Protein AF-A0A958QNG3-F1 (afdb_monomer)

Solvent-accessible surface area (backbone atoms only — not comparable to full-atom values): 19905 Å² total; per-residue (Å²): 138,84,83,91,83,82,85,82,76,82,79,78,75,79,72,84,82,87,71,92,71,55,73,62,68,56,50,58,62,50,50,62,57,52,57,52,40,43,48,47,38,34,74,75,69,69,42,63,71,91,36,65,68,61,50,54,52,48,42,56,50,39,50,53,57,46,39,71,56,39,62,87,40,31,74,62,46,32,54,48,32,53,50,54,42,29,65,74,56,69,51,61,74,73,67,43,47,77,47,63,42,72,33,56,80,58,59,47,72,90,60,78,79,76,51,71,73,72,93,61,92,71,94,50,75,93,48,44,58,53,23,52,44,47,38,52,47,50,8,37,34,48,20,51,18,54,58,22,51,54,48,66,76,76,50,53,73,89,76,50,59,92,75,46,66,62,39,55,50,51,41,50,49,49,58,64,41,46,58,55,50,52,48,52,51,37,46,49,58,47,58,75,57,60,91,53,80,95,79,46,72,69,51,60,56,40,46,64,44,48,40,47,67,36,44,50,30,50,50,51,51,47,31,52,72,75,26,67,41,61,52,42,52,32,73,44,71,88,55,98,37,39,33,34,43,23,27,5,42,39,62,38,40,30,20,20,23,44,31,32,34,55,44,47,63,44,46,56,64,42,54,60,86,53,67,69,60,30,50,53,32,48,58,74,34,44,39,74,61,47,52,63,51,16,53,65,53,3,40,59,54,32,52,50,56,52,70,60,48,51,84,89,42,59,88,43,50,56,56,55,50,36,58,50,39,51,40,57,47,72,59,36,50,55,43,50,54,26,46,77,69,68,37,72,65,36,40,52,53,54,54,50,58,65,72,74,111

Mean predicted aligned error: 11.02 Å

Radius of gyration: 22.92 Å; Cα contacts (8 Å, |Δi|>4): 415; chains: 1; bounding box: 50×80×62 Å

Nearest PDB structures (foldseek):
  8jhr-assembly1_A  TM=2.338E-01  e=1.920E+00  Homo sapiens
  8ex4-assembly1_A  TM=2.216E-01  e=5.228E+00  Homo sapiens
  8p6a-assembly1_A  TM=2.289E-01  e=3.978E+00  Homo sapiens

Secondary structure (DSSP, 8-state):
----------------------HHHHHHHHHHHHHHHHHHIIIII---TT-HHHHHHHHHHHHHHHHHHHGGGHHHHHHHHHHHHHHHHT--STTEEEEEEE--TT-PPP-TT-PPPPSS----GGGHHHHHHHHHHHHHHHHHHHHHHHGGGTS-TTTS-TTHHHHHHHHHHHHHHHHHHHHHHHHHHHHTTTTS-TT-HHHHHHHHHHSHHHHHHHHHHHHHHTT--SEEEEEE-SSSSEEEEEEESSHHHHHHHHHHHHHHHHHGGGS-SSHHHHHHHHHHH--HHHHHHHHHHHHHHHHHHHHHS-GGGGGGHHHHHHHHHTS-HHHHHHHHHHHHTT-THHHHHHHHHHHH-

Structure (mmCIF, N/CA/C/O backbone):
data_AF-A0A958QNG3-F1
#
_entry.id   AF-A0A958QNG3-F1
#
loop_
_atom_site.group_PDB
_atom_site.id
_atom_site.type_symbol
_atom_site.label_atom_id
_atom_site.label_alt_id
_atom_site.label_comp_id
_atom_site.label_asym_id
_atom_site.label_entity_id
_atom_site.label_seq_id
_atom_site.pdbx_PDB_ins_code
_atom_site.Cartn_x
_atom_site.Cartn_y
_atom_site.Cartn_z
_atom_site.occupancy
_atom_site.B_iso_or_equiv
_atom_site.auth_seq_id
_atom_site.auth_comp_id
_atom_site.auth_asym_id
_atom_site.auth_atom_id
_atom_site.pdbx_PDB_model_num
ATOM 1 N N . MET A 1 1 ? -24.965 60.469 39.888 1.00 36.41 1 MET A N 1
ATOM 2 C CA . MET A 1 1 ? -23.971 59.841 38.995 1.00 36.41 1 MET A CA 1
ATOM 3 C C . MET A 1 1 ? -23.104 58.915 39.833 1.00 36.41 1 MET A C 1
ATOM 5 O O . MET A 1 1 ? -22.682 59.391 40.884 1.00 36.41 1 MET A O 1
ATOM 9 N N . PRO A 1 2 ? -22.815 57.669 39.420 1.00 37.84 2 PRO A N 1
ATOM 10 C CA . PRO A 1 2 ? -23.208 56.982 38.186 1.00 37.84 2 PRO A CA 1
ATOM 11 C C . PRO A 1 2 ? -24.029 55.691 38.402 1.00 37.84 2 PRO A C 1
ATOM 13 O O . PRO A 1 2 ? -24.249 55.243 39.526 1.00 37.84 2 PRO A O 1
ATOM 16 N N . ASP A 1 3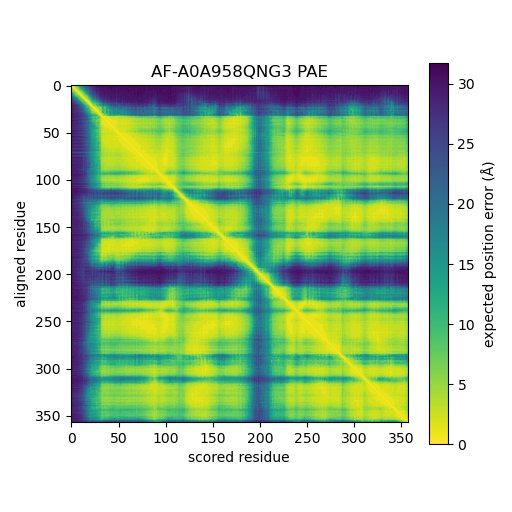 ? -24.495 55.193 37.259 1.00 32.25 3 ASP A N 1
ATOM 17 C CA . ASP A 1 3 ? -25.378 54.067 36.964 1.00 32.25 3 ASP A CA 1
ATOM 18 C C . ASP A 1 3 ? -24.914 52.679 37.420 1.00 32.25 3 ASP A C 1
ATOM 20 O O . ASP A 1 3 ? -23.726 52.369 37.497 1.00 32.25 3 ASP A O 1
ATOM 24 N N . GLN A 1 4 ? -25.915 51.825 37.640 1.00 35.06 4 GLN A N 1
ATOM 25 C CA . GLN A 1 4 ? -25.800 50.373 37.679 1.00 35.06 4 GLN A CA 1
ATOM 26 C C . GLN A 1 4 ? -25.859 49.809 36.247 1.00 35.06 4 GLN A C 1
ATOM 28 O O . GLN A 1 4 ? -26.833 50.054 35.540 1.00 35.06 4 GLN A O 1
ATOM 33 N N . GLU A 1 5 ? -24.883 48.982 35.860 1.00 34.66 5 GLU A N 1
ATOM 34 C CA . GLU A 1 5 ? -25.032 47.988 34.785 1.00 34.66 5 GLU A CA 1
ATOM 35 C C . GLU A 1 5 ? -24.897 46.563 35.365 1.00 34.66 5 GLU A C 1
ATOM 37 O O . GLU A 1 5 ? -24.020 46.326 36.204 1.00 34.66 5 GLU A O 1
ATOM 42 N N . PRO A 1 6 ? -25.744 45.601 34.947 1.00 35.59 6 PRO A N 1
ATOM 43 C CA . PRO A 1 6 ? -25.760 44.246 35.481 1.00 35.59 6 PRO A CA 1
ATOM 44 C C . PRO A 1 6 ? -24.899 43.265 34.664 1.00 35.59 6 PRO A C 1
ATOM 46 O O . PRO A 1 6 ? -24.849 43.314 33.441 1.00 35.59 6 PRO A O 1
ATOM 49 N N . GLY A 1 7 ? -24.288 42.311 35.373 1.00 36.78 7 GLY A N 1
ATOM 50 C CA . GLY A 1 7 ? -24.031 40.939 34.917 1.00 36.78 7 GLY A CA 1
ATOM 51 C C . GLY A 1 7 ? -23.370 40.735 33.549 1.00 36.78 7 GLY A C 1
ATOM 52 O O . GLY A 1 7 ? -24.039 40.380 32.585 1.00 36.78 7 GLY A O 1
ATOM 53 N N . ARG A 1 8 ? -22.033 40.777 33.498 1.00 28.58 8 ARG A N 1
ATOM 54 C CA . ARG A 1 8 ? -21.268 40.013 32.499 1.00 28.58 8 ARG A CA 1
ATOM 55 C C . ARG A 1 8 ? -20.793 38.705 33.122 1.00 28.58 8 ARG A C 1
ATOM 57 O O . ARG A 1 8 ? -19.798 38.674 33.839 1.00 28.58 8 ARG A O 1
ATOM 64 N N . THR A 1 9 ? -21.502 37.620 32.832 1.00 29.52 9 THR A N 1
ATOM 65 C CA . THR A 1 9 ? -20.921 36.276 32.843 1.00 29.52 9 THR A CA 1
ATOM 66 C C . THR A 1 9 ? -19.763 36.247 31.838 1.00 29.52 9 THR A C 1
ATOM 68 O O . THR A 1 9 ? -19.922 36.735 30.714 1.00 29.52 9 THR A O 1
ATOM 71 N N . PRO A 1 10 ? -18.585 35.706 32.189 1.00 25.81 10 PRO A N 1
ATOM 72 C CA . PRO A 1 10 ? -17.557 35.476 31.194 1.00 25.81 10 PRO A CA 1
ATOM 73 C C . PRO A 1 10 ? -18.073 34.390 30.248 1.00 25.81 10 PRO A C 1
ATOM 75 O O . PRO A 1 10 ? -18.274 33.242 30.636 1.00 25.81 10 PRO A O 1
ATOM 78 N N . SER A 1 11 ? -18.328 34.782 29.001 1.00 27.59 11 SER A N 1
ATOM 79 C CA . SER A 1 11 ? -18.499 33.875 27.872 1.00 27.59 11 SER A CA 1
ATOM 80 C C . SER A 1 11 ? -17.260 32.980 27.797 1.00 27.59 11 SER A C 1
ATOM 82 O O . SER A 1 11 ? -16.239 33.385 27.237 1.00 27.59 11 SER A O 1
ATOM 84 N N . HIS A 1 12 ? -17.344 31.763 28.335 1.00 27.36 12 HIS A N 1
ATOM 85 C CA . HIS A 1 12 ? -16.463 30.678 27.928 1.00 27.36 12 HIS A CA 1
ATOM 86 C C . HIS A 1 12 ? -16.730 30.422 26.444 1.00 27.36 12 HIS A C 1
ATOM 88 O O . HIS A 1 12 ? -17.631 29.676 26.071 1.00 27.36 12 HIS A O 1
ATOM 94 N N . ARG A 1 13 ? -15.944 31.074 25.580 1.00 24.94 13 ARG A N 1
ATOM 95 C CA . ARG A 1 13 ? -15.665 30.514 24.265 1.00 24.94 13 ARG A CA 1
ATOM 96 C C . ARG A 1 13 ? -14.908 29.223 24.536 1.00 24.94 13 ARG A C 1
ATOM 98 O O . ARG A 1 13 ? -13.735 29.259 24.892 1.00 24.94 13 ARG A O 1
ATOM 105 N N . LEU A 1 14 ? -15.617 28.108 24.428 1.00 24.83 14 LEU A N 1
ATOM 106 C CA . LEU A 1 14 ? -15.028 26.814 24.131 1.00 24.83 14 LEU A CA 1
ATOM 107 C C . LEU A 1 14 ? -14.386 26.954 22.747 1.00 24.83 14 LEU A C 1
ATOM 109 O O . LEU A 1 14 ? -15.024 26.723 21.727 1.00 24.83 14 LEU A O 1
ATOM 113 N N . THR A 1 15 ? -13.154 27.455 22.707 1.00 25.52 15 THR A N 1
ATOM 114 C CA . THR A 1 15 ? -12.286 27.259 21.553 1.00 25.52 15 THR A CA 1
ATOM 115 C C . THR A 1 15 ? -11.872 25.802 21.588 1.00 25.52 15 THR A C 1
ATOM 117 O O . THR A 1 15 ? -11.042 25.400 22.396 1.00 25.52 15 THR A O 1
ATOM 120 N N . ASP A 1 16 ? -12.610 25.029 20.805 1.00 28.03 16 ASP A N 1
ATOM 121 C CA . ASP A 1 16 ? -12.178 23.876 20.028 1.00 28.03 16 ASP A CA 1
ATOM 122 C C . ASP A 1 16 ? -10.659 23.624 20.089 1.00 28.03 16 ASP A C 1
ATOM 124 O O . ASP A 1 16 ? -9.875 24.250 19.379 1.00 28.03 16 ASP A O 1
ATOM 1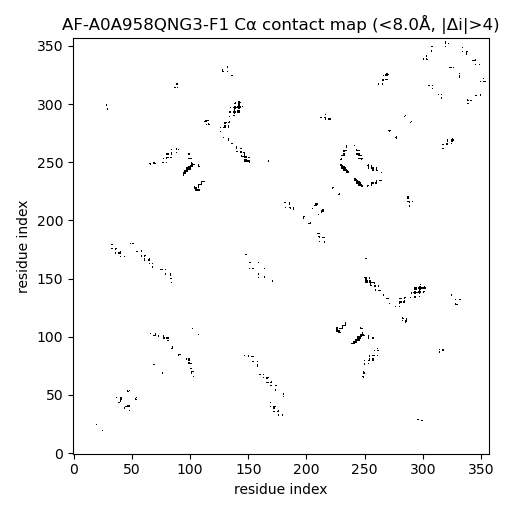28 N N . ASP A 1 17 ? -10.250 22.743 21.003 1.00 25.78 17 ASP A N 1
ATOM 129 C CA . ASP A 1 17 ? -8.852 22.367 21.245 1.00 25.78 17 ASP A CA 1
ATOM 130 C C . ASP A 1 17 ? -8.651 20.857 21.028 1.00 25.78 17 ASP A C 1
ATOM 132 O O . ASP A 1 17 ? -7.975 20.161 21.784 1.00 25.78 17 ASP A O 1
ATOM 136 N N . ARG A 1 18 ? -9.318 20.312 20.002 1.00 28.58 18 ARG A N 1
ATOM 137 C CA . ARG A 1 18 ? -9.215 18.906 19.587 1.00 28.58 18 ARG A CA 1
ATOM 138 C C . ARG A 1 18 ? -8.650 18.795 18.172 1.00 28.58 18 ARG A C 1
ATOM 140 O O . ARG A 1 18 ? -9.368 18.467 17.237 1.00 28.58 18 ARG A O 1
ATOM 147 N N . SER A 1 19 ? -7.359 19.085 18.016 1.00 35.06 19 SER A N 1
ATOM 148 C CA . SER A 1 19 ? -6.485 18.524 16.963 1.00 35.06 19 SER A CA 1
ATOM 149 C C . SER A 1 19 ? -5.054 19.065 17.098 1.00 35.06 19 SER A C 1
ATOM 151 O O . SER A 1 19 ? -4.548 19.783 16.240 1.00 35.06 19 SER A O 1
ATOM 153 N N . HIS A 1 20 ? -4.351 18.715 18.178 1.00 30.70 20 HIS A N 1
ATOM 154 C CA . HIS A 1 20 ? -2.938 19.093 18.340 1.00 30.70 20 HIS A CA 1
ATOM 155 C C . HIS A 1 20 ? -1.991 18.154 17.592 1.00 30.70 20 HIS A C 1
ATOM 157 O O . HIS A 1 20 ? -1.081 17.564 18.166 1.00 30.70 20 HIS A O 1
ATOM 163 N N . LEU A 1 21 ? -2.176 18.048 16.280 1.00 34.69 21 LEU A N 1
ATOM 164 C CA . LEU A 1 21 ? -1.105 17.663 15.368 1.00 34.69 21 LEU A CA 1
ATOM 165 C C . LEU A 1 21 ? -0.555 18.964 14.786 1.00 34.69 21 LEU A C 1
ATOM 167 O O . LEU A 1 21 ? -1.113 19.527 13.846 1.00 34.69 21 LEU A O 1
ATOM 171 N N . THR A 1 22 ? 0.507 19.502 15.390 1.00 32.78 22 THR A N 1
ATOM 172 C CA . THR A 1 22 ? 1.107 20.737 14.872 1.00 32.78 22 THR A CA 1
ATOM 173 C C . THR A 1 22 ? 1.713 20.486 13.490 1.00 32.78 22 THR A C 1
ATOM 175 O O . THR A 1 22 ? 2.356 19.465 13.236 1.00 32.78 22 THR A O 1
ATOM 178 N N . ASN A 1 23 ? 1.529 21.452 12.592 1.00 33.12 23 ASN A N 1
ATOM 179 C CA . ASN A 1 23 ? 2.016 21.430 11.210 1.00 33.12 23 ASN A CA 1
ATOM 180 C C . ASN A 1 23 ? 3.549 21.204 11.120 1.00 33.12 23 ASN A C 1
ATOM 182 O O . ASN A 1 23 ? 4.059 20.720 10.116 1.00 33.12 23 ASN A O 1
ATOM 186 N N . GLU A 1 24 ? 4.295 21.501 12.188 1.00 29.83 24 GLU A N 1
ATOM 187 C CA . GLU A 1 24 ? 5.756 21.356 12.261 1.00 29.83 24 GLU A CA 1
ATOM 188 C C . GLU A 1 24 ? 6.215 19.913 12.537 1.00 29.83 24 GLU A C 1
ATOM 190 O O . GLU A 1 24 ? 7.147 19.432 11.891 1.00 29.83 24 GLU A O 1
ATOM 195 N N . THR A 1 25 ? 5.531 19.168 13.417 1.00 35.50 25 THR A N 1
ATOM 196 C CA . THR A 1 25 ? 5.799 17.727 13.613 1.00 35.50 25 THR A CA 1
ATOM 197 C C . THR A 1 25 ? 5.510 16.941 12.330 1.00 35.50 25 THR A C 1
ATOM 199 O O . THR A 1 25 ? 6.245 16.021 11.973 1.00 35.50 25 THR A O 1
ATOM 202 N N . PHE A 1 26 ? 4.471 17.360 11.601 1.00 36.25 26 PHE A N 1
ATOM 203 C CA . PHE A 1 26 ? 4.081 16.810 10.305 1.00 36.25 26 PHE A CA 1
ATOM 204 C C . PHE A 1 26 ? 5.153 17.051 9.224 1.00 36.25 26 PHE A C 1
ATOM 206 O O . PHE A 1 26 ? 5.586 16.103 8.570 1.00 36.25 26 PHE A O 1
ATOM 213 N N . LYS A 1 27 ? 5.676 18.280 9.098 1.00 38.94 27 LYS A N 1
ATOM 214 C CA . LYS A 1 27 ? 6.770 18.612 8.161 1.00 38.94 27 LYS A CA 1
ATOM 215 C C . LYS A 1 27 ? 8.070 17.851 8.447 1.00 38.94 27 LYS A C 1
ATOM 217 O O . LYS A 1 27 ? 8.736 17.412 7.511 1.00 38.94 27 LYS A O 1
ATOM 222 N N . GLY A 1 28 ? 8.424 17.670 9.722 1.00 32.88 28 GLY A N 1
ATOM 223 C CA . GLY A 1 28 ? 9.656 16.977 10.119 1.00 32.88 28 GLY A CA 1
ATOM 224 C C . GLY A 1 28 ? 9.689 15.500 9.713 1.00 32.88 28 GLY A C 1
ATOM 225 O O . GLY A 1 28 ? 10.724 15.005 9.274 1.00 32.88 28 GLY A O 1
ATOM 226 N N . LEU A 1 29 ? 8.550 14.804 9.794 1.00 35.97 29 LEU A N 1
ATOM 227 C CA . LEU A 1 29 ? 8.426 13.402 9.370 1.00 35.97 29 LEU A CA 1
ATOM 228 C C . LEU A 1 29 ? 8.494 13.248 7.839 1.00 35.97 29 LEU A C 1
ATOM 230 O O . LEU A 1 29 ? 9.096 12.300 7.339 1.00 35.97 29 LEU A O 1
ATOM 234 N N . ILE A 1 30 ? 7.932 14.208 7.098 1.00 41.28 30 ILE A N 1
ATOM 235 C CA . ILE A 1 30 ? 7.923 14.240 5.626 1.00 41.28 30 ILE A CA 1
ATOM 236 C C . ILE A 1 30 ? 9.344 14.433 5.066 1.00 41.28 30 ILE A C 1
ATOM 238 O O . ILE A 1 30 ? 9.739 13.729 4.132 1.00 41.28 30 ILE A O 1
ATOM 242 N N . ALA A 1 31 ? 10.149 15.317 5.666 1.00 43.69 31 ALA A N 1
ATOM 243 C CA . ALA A 1 31 ? 11.505 15.629 5.201 1.00 43.69 31 ALA A CA 1
ATOM 244 C C . ALA A 1 31 ? 12.454 14.411 5.199 1.00 43.69 31 ALA A C 1
ATOM 246 O O . ALA A 1 31 ? 13.229 14.231 4.258 1.00 43.69 31 ALA A O 1
ATOM 247 N N . VAL A 1 32 ? 12.338 13.528 6.199 1.00 46.38 32 VAL A N 1
ATOM 248 C CA . VAL A 1 32 ? 13.183 12.324 6.331 1.00 46.38 32 VAL A CA 1
ATOM 249 C C . VAL A 1 32 ? 12.959 11.338 5.176 1.00 46.38 32 VAL A C 1
ATOM 251 O O . VAL A 1 32 ? 13.907 10.694 4.724 1.00 46.38 32 VAL A O 1
ATOM 254 N N . SER A 1 33 ? 11.734 11.258 4.645 1.00 70.88 33 SER A N 1
ATOM 255 C CA . SER A 1 33 ? 11.418 10.399 3.494 1.00 70.88 33 SER A CA 1
ATOM 256 C C . SER A 1 33 ? 11.947 10.968 2.169 1.00 70.88 33 SER A C 1
ATOM 258 O O . SER A 1 33 ? 12.512 10.235 1.357 1.00 70.88 33 SER A O 1
ATOM 260 N N . LYS A 1 34 ? 11.863 12.291 1.985 1.00 76.25 34 LYS A N 1
ATOM 261 C CA . LYS A 1 34 ? 12.299 12.977 0.764 1.00 76.25 34 LYS A CA 1
ATOM 262 C C . LYS A 1 34 ? 13.818 12.971 0.593 1.00 76.25 34 LYS A C 1
ATOM 264 O O . LYS A 1 34 ? 14.309 12.587 -0.465 1.00 76.25 34 LYS A O 1
ATOM 269 N N . GLU A 1 35 ? 14.577 13.332 1.629 1.00 81.06 35 GLU A N 1
ATOM 270 C CA . GLU A 1 35 ? 16.050 13.347 1.567 1.00 81.06 35 GLU A CA 1
ATOM 271 C C . GLU A 1 35 ? 16.637 11.951 1.295 1.00 81.06 35 GLU A C 1
ATOM 273 O O . GLU A 1 35 ? 17.640 11.811 0.590 1.00 81.06 35 GLU A O 1
ATOM 278 N N . GLY A 1 36 ? 16.003 10.903 1.834 1.00 81.88 36 GLY A N 1
ATOM 279 C CA . GLY A 1 36 ? 16.375 9.513 1.567 1.00 81.88 36 GLY A CA 1
ATOM 280 C C . GLY A 1 36 ? 16.174 9.112 0.103 1.00 81.88 36 GLY A C 1
ATOM 281 O O . GLY A 1 36 ? 17.056 8.479 -0.487 1.00 81.88 36 GLY A O 1
ATOM 282 N N . LEU A 1 37 ? 15.053 9.521 -0.501 1.00 83.81 37 LEU A N 1
ATOM 283 C CA . LEU A 1 37 ? 14.773 9.302 -1.923 1.00 83.81 37 LEU A CA 1
ATOM 284 C C . LEU A 1 37 ? 15.751 10.079 -2.814 1.00 83.81 37 LEU A C 1
ATOM 286 O O . LEU A 1 37 ? 16.323 9.494 -3.731 1.00 83.81 37 LEU A O 1
ATOM 290 N N . GLU A 1 38 ? 16.031 11.351 -2.506 1.00 89.38 38 GLU A N 1
ATOM 291 C CA . GLU A 1 38 ? 17.012 12.160 -3.249 1.00 89.38 38 GLU A CA 1
ATOM 292 C C . GLU A 1 38 ? 18.405 11.533 -3.248 1.00 89.38 38 GLU A C 1
ATOM 294 O O . GLU A 1 38 ? 19.086 11.506 -4.278 1.00 89.38 38 GLU A O 1
ATOM 299 N N . ARG A 1 39 ? 18.831 11.024 -2.086 1.00 90.06 39 ARG A N 1
ATOM 300 C CA . ARG A 1 39 ? 20.104 10.318 -1.945 1.00 90.06 39 ARG A CA 1
ATOM 301 C C . ARG A 1 39 ? 20.128 9.066 -2.819 1.00 90.06 39 ARG A C 1
ATOM 303 O O . ARG A 1 39 ? 21.056 8.908 -3.603 1.00 90.06 39 ARG A O 1
ATOM 310 N N . SER A 1 40 ? 19.089 8.237 -2.734 1.00 88.62 40 SER A N 1
ATOM 311 C CA . SER A 1 40 ? 18.996 6.977 -3.484 1.00 88.62 40 SER A CA 1
ATOM 312 C C . SER A 1 40 ? 18.965 7.211 -4.998 1.00 88.62 40 SER A C 1
ATOM 314 O O . SER A 1 40 ? 19.675 6.543 -5.742 1.00 88.62 40 SER A O 1
ATOM 316 N N . ILE A 1 41 ? 18.214 8.212 -5.472 1.00 91.25 41 ILE A N 1
ATOM 317 C CA . ILE A 1 41 ? 18.191 8.612 -6.890 1.00 91.25 41 ILE A CA 1
ATOM 318 C C . ILE A 1 41 ? 19.590 9.024 -7.362 1.00 91.25 41 ILE A C 1
ATOM 320 O O . ILE A 1 41 ? 20.040 8.593 -8.425 1.00 91.25 41 ILE A O 1
ATOM 324 N N . ARG A 1 42 ? 20.303 9.828 -6.567 1.00 94.19 42 ARG A N 1
ATOM 325 C CA . ARG A 1 42 ? 21.650 10.289 -6.915 1.00 94.19 42 ARG A CA 1
ATOM 326 C C . ARG A 1 42 ? 22.661 9.147 -6.934 1.00 94.19 42 ARG A C 1
ATOM 328 O O . ARG A 1 42 ? 23.456 9.060 -7.863 1.00 94.19 42 ARG A O 1
ATOM 335 N N . GLU A 1 43 ? 22.656 8.311 -5.902 1.00 93.19 43 GLU A N 1
ATOM 336 C CA . GLU A 1 43 ? 23.660 7.262 -5.704 1.00 93.19 43 GLU A CA 1
ATOM 337 C C . GLU A 1 43 ? 23.449 6.070 -6.640 1.00 93.19 43 GLU A C 1
ATOM 339 O O . GLU A 1 43 ? 24.419 5.505 -7.137 1.00 93.19 43 GLU A O 1
ATOM 344 N N . GLU A 1 44 ? 22.196 5.705 -6.914 1.00 89.75 44 GLU A N 1
ATOM 345 C CA . GLU A 1 44 ? 21.880 4.463 -7.627 1.00 89.75 44 GLU A CA 1
ATOM 346 C C . GLU A 1 44 ? 21.505 4.675 -9.087 1.00 89.75 44 GLU A C 1
ATOM 348 O O . GLU A 1 44 ? 21.775 3.809 -9.918 1.00 89.75 44 GLU A O 1
ATOM 353 N N . LEU A 1 45 ? 20.897 5.818 -9.417 1.00 92.44 45 LEU A N 1
ATOM 354 C CA . LEU A 1 45 ? 20.533 6.145 -10.797 1.00 92.44 45 LEU A CA 1
ATOM 355 C C . LEU A 1 45 ? 21.522 7.124 -11.436 1.00 92.44 45 LEU A C 1
ATOM 357 O O . LEU A 1 45 ? 21.520 7.267 -12.656 1.00 92.44 45 LEU A O 1
ATOM 361 N N . GLY A 1 46 ? 22.365 7.792 -10.638 1.00 93.19 46 GLY A N 1
ATOM 362 C CA . GLY A 1 46 ? 23.291 8.813 -11.133 1.00 93.19 46 GLY A CA 1
ATOM 363 C C . GLY A 1 46 ? 22.593 10.084 -11.628 1.00 93.19 46 GLY A C 1
ATOM 364 O O . GLY A 1 46 ? 23.206 10.867 -12.348 1.00 93.19 46 GLY A O 1
ATOM 365 N N . ILE A 1 47 ? 21.323 10.283 -11.264 1.00 91.50 47 ILE A N 1
ATOM 366 C CA . ILE A 1 47 ? 20.482 11.388 -11.738 1.00 91.50 47 ILE A CA 1
ATOM 367 C C . ILE A 1 47 ? 20.501 12.520 -10.715 1.00 91.50 47 ILE A C 1
ATOM 369 O O . ILE A 1 47 ? 20.491 12.288 -9.504 1.00 91.50 47 ILE A O 1
ATOM 373 N N . ASN A 1 48 ? 20.482 13.768 -11.186 1.00 89.31 48 ASN A N 1
ATOM 374 C CA . ASN A 1 48 ? 20.193 14.895 -10.308 1.00 89.31 48 ASN A CA 1
ATOM 375 C C . ASN A 1 48 ? 18.692 14.885 -9.953 1.00 89.31 48 ASN A C 1
ATOM 377 O O . ASN A 1 48 ? 17.882 15.168 -10.835 1.00 89.31 48 ASN A O 1
ATOM 381 N N . PRO A 1 49 ? 18.293 14.636 -8.689 1.00 86.25 49 PRO A N 1
ATOM 382 C CA . PRO A 1 49 ? 16.876 14.588 -8.322 1.00 86.25 49 PRO A CA 1
ATOM 383 C C . PRO A 1 49 ? 16.158 15.922 -8.579 1.00 86.25 49 PRO A C 1
ATOM 385 O O . PRO A 1 49 ? 14.964 15.951 -8.820 1.00 86.25 49 PRO A O 1
ATOM 388 N N . LYS A 1 50 ? 16.876 17.047 -8.648 1.00 84.75 50 LYS A N 1
ATOM 389 C CA . LYS A 1 50 ? 16.274 18.353 -8.963 1.00 84.75 50 LYS A CA 1
ATOM 390 C C . LYS A 1 50 ? 16.056 18.594 -10.463 1.00 84.75 50 LYS A C 1
ATOM 392 O O . LYS A 1 50 ? 15.710 19.707 -10.849 1.00 84.75 50 LYS A O 1
ATOM 397 N N . ASN A 1 51 ? 16.301 17.596 -11.315 1.00 83.75 51 ASN A N 1
ATOM 398 C CA . ASN A 1 51 ? 16.109 17.674 -12.760 1.00 83.75 51 ASN A CA 1
ATOM 399 C C . ASN A 1 51 ? 14.829 16.919 -13.182 1.00 83.75 51 ASN A C 1
ATOM 401 O O . ASN A 1 51 ? 14.913 15.737 -13.528 1.00 83.75 51 ASN A O 1
ATOM 405 N N . PRO A 1 52 ? 13.646 17.572 -13.188 1.00 79.56 52 PRO A N 1
ATOM 406 C CA . PRO A 1 52 ? 12.375 16.915 -13.514 1.00 79.56 52 PRO A CA 1
ATOM 407 C C . PRO A 1 52 ? 12.371 16.274 -14.905 1.00 79.56 52 PRO A C 1
ATOM 409 O O . PRO A 1 52 ? 11.814 15.198 -15.091 1.00 79.56 52 PRO A O 1
ATOM 412 N N . ILE A 1 53 ? 13.036 16.894 -15.885 1.00 81.44 53 ILE A N 1
ATOM 413 C CA . ILE A 1 53 ? 13.079 16.385 -17.262 1.00 81.44 53 ILE A CA 1
ATOM 414 C C . ILE A 1 53 ? 13.808 15.038 -17.315 1.00 81.44 53 ILE A C 1
ATOM 416 O O . ILE A 1 53 ? 13.348 14.102 -17.967 1.00 81.44 53 ILE A O 1
ATOM 420 N N . GLU A 1 54 ? 14.945 14.930 -16.630 1.00 86.38 54 GLU A N 1
ATOM 421 C CA . GLU A 1 54 ? 15.754 13.708 -16.602 1.00 86.38 54 GLU A CA 1
ATOM 422 C C . GLU A 1 54 ? 15.087 12.590 -15.794 1.00 86.38 54 GLU A C 1
ATOM 424 O O . GLU A 1 54 ? 15.135 11.426 -16.206 1.00 86.38 54 GLU A O 1
ATOM 429 N N . LEU A 1 55 ? 14.409 12.943 -14.695 1.00 85.31 55 LEU A N 1
ATOM 430 C CA . LEU A 1 55 ? 13.598 12.014 -13.910 1.00 85.31 55 LEU A CA 1
ATOM 431 C C . LEU A 1 55 ? 12.463 11.429 -14.746 1.00 85.31 55 LEU A C 1
ATOM 433 O O . LEU A 1 55 ? 12.415 10.212 -14.925 1.00 85.31 55 LEU A O 1
ATOM 437 N N . SER A 1 56 ? 11.623 12.273 -15.346 1.00 82.88 56 SER A N 1
ATOM 438 C CA . SER A 1 56 ? 10.488 11.803 -16.141 1.00 82.88 56 SER A CA 1
ATOM 439 C C . SER A 1 56 ? 10.940 11.049 -17.400 1.00 82.88 56 SER A C 1
ATOM 441 O O . SER A 1 56 ? 10.342 10.036 -17.768 1.00 82.88 56 SER A O 1
ATOM 443 N N . ALA A 1 57 ? 12.042 11.457 -18.047 1.00 86.44 57 ALA A N 1
ATOM 444 C CA . ALA A 1 57 ? 12.616 10.707 -19.170 1.00 86.44 57 ALA A CA 1
ATOM 445 C C . ALA A 1 57 ? 13.101 9.309 -18.747 1.00 86.44 57 ALA A C 1
ATOM 447 O O . ALA A 1 57 ? 12.887 8.326 -19.469 1.00 86.44 57 ALA A O 1
ATOM 448 N N . THR A 1 58 ? 13.731 9.210 -17.574 1.00 91.38 58 THR A N 1
ATOM 449 C CA . THR A 1 58 ? 14.175 7.935 -17.000 1.00 91.38 58 THR A CA 1
ATOM 450 C C . THR A 1 58 ? 12.990 7.064 -16.615 1.00 91.38 58 THR A C 1
ATOM 452 O O . THR A 1 58 ? 12.977 5.893 -16.993 1.00 91.38 58 THR A O 1
ATOM 455 N N . LEU A 1 59 ? 11.982 7.626 -15.945 1.00 89.06 59 LEU A N 1
ATOM 456 C CA . LEU A 1 59 ? 10.756 6.927 -15.570 1.00 89.06 59 LEU A CA 1
ATOM 457 C C . LEU A 1 59 ? 10.075 6.328 -16.803 1.00 89.06 59 LEU A C 1
ATOM 459 O O . LEU A 1 59 ? 9.856 5.121 -16.860 1.00 89.06 59 LEU A O 1
ATOM 463 N N . MET A 1 60 ? 9.858 7.131 -17.850 1.00 89.44 60 MET A N 1
ATOM 464 C CA . MET A 1 60 ? 9.239 6.674 -19.099 1.00 89.44 60 MET A CA 1
ATOM 465 C C . MET A 1 60 ? 10.046 5.573 -19.794 1.00 89.44 60 MET A C 1
ATOM 467 O O . MET A 1 60 ? 9.476 4.656 -20.389 1.00 89.44 60 MET A O 1
ATOM 471 N N . ARG A 1 61 ? 11.381 5.645 -19.753 1.00 93.19 61 ARG A N 1
ATOM 472 C CA . ARG A 1 61 ? 12.248 4.590 -20.295 1.00 93.19 61 ARG A CA 1
ATOM 473 C C . ARG A 1 61 ? 12.116 3.298 -19.489 1.00 93.19 61 ARG A C 1
ATOM 475 O O . ARG A 1 61 ? 11.885 2.247 -20.081 1.00 93.19 61 ARG A O 1
ATOM 482 N N . VAL A 1 62 ? 12.228 3.391 -18.166 1.00 93.69 62 VAL A N 1
ATOM 483 C CA . VAL A 1 62 ? 12.106 2.261 -17.238 1.00 93.69 62 VAL A CA 1
ATOM 484 C C . VAL A 1 62 ? 10.737 1.595 -17.368 1.00 93.69 62 VAL A C 1
ATOM 486 O O . VAL A 1 62 ? 10.676 0.377 -17.493 1.00 93.69 62 VAL A O 1
ATOM 489 N N . MET A 1 63 ? 9.653 2.372 -17.445 1.00 91.50 63 MET A N 1
ATOM 490 C CA . MET A 1 63 ? 8.298 1.854 -17.655 1.00 91.50 63 MET A CA 1
ATOM 491 C C . MET A 1 63 ? 8.188 1.040 -18.946 1.00 91.50 63 MET A C 1
ATOM 493 O O . MET A 1 63 ? 7.670 -0.070 -18.915 1.00 91.50 63 MET A O 1
ATOM 497 N N . ARG A 1 64 ? 8.726 1.528 -20.075 1.00 91.50 64 ARG A N 1
ATOM 498 C CA . ARG A 1 64 ? 8.710 0.765 -21.340 1.00 91.50 64 ARG A CA 1
ATOM 499 C C . ARG A 1 64 ? 9.472 -0.554 -21.236 1.00 91.50 64 ARG A C 1
ATOM 501 O O . ARG A 1 64 ? 9.007 -1.570 -21.744 1.00 91.50 64 ARG A O 1
ATOM 508 N N . GLU A 1 65 ? 10.642 -0.537 -20.600 1.00 93.94 65 GLU A N 1
ATOM 509 C CA . GLU A 1 65 ? 11.455 -1.740 -20.392 1.00 93.94 65 GLU A CA 1
ATOM 510 C C . GLU A 1 65 ? 10.748 -2.748 -19.469 1.00 93.94 65 GLU A C 1
ATOM 512 O O . GLU A 1 65 ? 10.797 -3.950 -19.729 1.00 93.94 65 GLU A O 1
ATOM 517 N N . ILE A 1 66 ? 10.053 -2.259 -18.437 1.00 94.69 66 ILE A N 1
ATOM 518 C CA . ILE A 1 66 ? 9.213 -3.070 -17.552 1.00 94.69 66 ILE A CA 1
ATOM 519 C C . ILE A 1 66 ? 8.050 -3.688 -18.327 1.00 94.69 66 ILE A C 1
ATOM 521 O O . ILE A 1 66 ? 7.891 -4.904 -18.300 1.00 94.69 66 ILE A O 1
ATOM 525 N N . SER A 1 67 ? 7.274 -2.901 -19.076 1.00 93.00 67 SER A N 1
ATOM 526 C CA . SER A 1 67 ? 6.132 -3.424 -19.836 1.00 93.00 67 SER A CA 1
ATOM 527 C C . SER A 1 67 ? 6.556 -4.472 -20.872 1.00 93.00 67 SER A C 1
ATOM 529 O O . SER A 1 67 ? 5.888 -5.493 -21.022 1.00 93.00 67 SER A O 1
ATOM 531 N N . ALA A 1 68 ? 7.698 -4.273 -21.544 1.00 93.06 68 ALA A N 1
ATOM 532 C CA . ALA A 1 68 ? 8.255 -5.250 -22.484 1.00 93.06 68 ALA A CA 1
ATOM 533 C C . ALA A 1 68 ? 8.658 -6.579 -21.814 1.00 93.06 68 ALA A C 1
ATOM 535 O O . ALA A 1 68 ? 8.714 -7.617 -22.477 1.00 93.06 68 ALA A O 1
ATOM 536 N N . HIS A 1 69 ? 8.940 -6.560 -20.509 1.00 92.62 69 HIS A N 1
ATOM 537 C CA . HIS A 1 69 ? 9.234 -7.750 -19.721 1.00 92.62 69 HIS A CA 1
ATOM 538 C C . HIS A 1 69 ? 7.970 -8.398 -19.134 1.00 92.62 69 HIS A C 1
ATOM 540 O O . HIS A 1 69 ? 7.810 -9.619 -19.246 1.00 92.62 69 HIS A O 1
ATOM 546 N N . ASP A 1 70 ? 7.102 -7.598 -18.516 1.00 95.06 70 ASP A N 1
ATOM 547 C CA . ASP A 1 70 ? 6.002 -8.064 -17.671 1.00 95.06 70 ASP A CA 1
ATOM 548 C C . ASP A 1 70 ? 4.810 -8.556 -18.491 1.00 95.06 70 ASP A C 1
ATOM 550 O O . ASP A 1 70 ? 4.292 -9.637 -18.217 1.00 95.06 70 ASP A O 1
ATOM 554 N N . LEU A 1 71 ? 4.406 -7.827 -19.539 1.00 94.38 71 LEU A N 1
ATOM 555 C CA . LEU A 1 71 ? 3.204 -8.169 -20.311 1.00 94.38 71 LEU A CA 1
ATOM 556 C C . LEU A 1 71 ? 3.282 -9.565 -20.961 1.00 94.38 71 LEU A C 1
ATOM 558 O O . LEU A 1 71 ? 2.331 -10.336 -20.824 1.00 94.38 71 LEU A O 1
ATOM 562 N N . PRO A 1 72 ? 4.406 -9.990 -21.582 1.00 94.25 72 PRO A N 1
ATOM 563 C CA . PRO A 1 72 ? 4.536 -11.361 -22.087 1.00 94.25 72 PRO A CA 1
ATOM 564 C C . PRO A 1 72 ? 4.476 -12.447 -20.998 1.00 94.25 72 PRO A C 1
ATOM 566 O O . PRO A 1 72 ? 4.290 -13.621 -21.315 1.00 94.25 72 PRO A O 1
ATOM 569 N N . ARG A 1 73 ? 4.661 -12.071 -19.726 1.00 94.00 73 ARG A N 1
ATOM 570 C CA . ARG A 1 73 ? 4.695 -12.950 -18.546 1.00 94.00 73 ARG A CA 1
ATOM 571 C C . ARG A 1 73 ? 3.498 -12.735 -17.619 1.00 94.00 73 ARG A C 1
ATOM 573 O O . ARG A 1 73 ? 3.532 -13.218 -16.487 1.00 94.00 73 ARG A O 1
ATOM 580 N N . ALA A 1 74 ? 2.452 -12.053 -18.094 1.00 95.25 74 ALA A N 1
ATOM 581 C C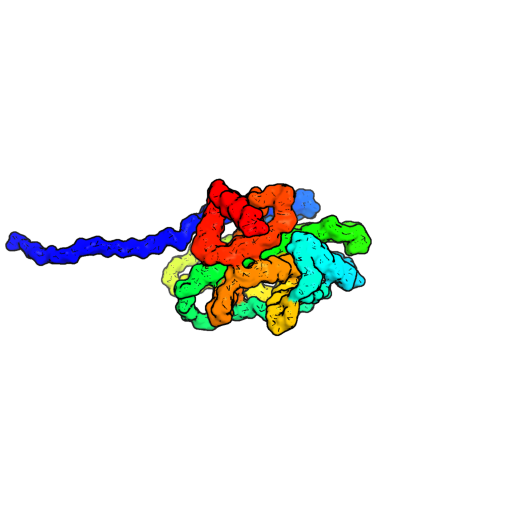A . ALA A 1 74 ? 1.357 -11.569 -17.260 1.00 95.25 74 ALA A CA 1
ATOM 582 C C . ALA A 1 74 ? 0.802 -12.653 -16.326 1.00 95.25 74 ALA A C 1
ATOM 584 O O . ALA A 1 74 ? 0.918 -12.527 -15.115 1.00 95.25 74 ALA A O 1
ATOM 585 N N . ARG A 1 75 ? 0.376 -13.795 -16.882 1.00 95.12 75 ARG A N 1
ATOM 586 C CA . ARG A 1 75 ? -0.204 -14.907 -16.107 1.00 95.12 75 ARG A CA 1
ATOM 587 C C . ARG A 1 75 ? 0.683 -15.424 -14.972 1.00 95.12 75 ARG A C 1
ATOM 589 O O . ARG A 1 75 ? 0.188 -15.702 -13.885 1.00 95.12 75 ARG A O 1
ATOM 596 N N . SER A 1 76 ? 1.986 -15.586 -15.216 1.00 95.06 76 SER A N 1
ATOM 597 C CA . SER A 1 76 ? 2.908 -16.047 -14.169 1.00 95.06 76 SER A CA 1
ATOM 598 C C . SER A 1 76 ? 3.122 -14.984 -13.095 1.00 95.06 76 SER A C 1
ATOM 600 O O . SER A 1 76 ? 3.155 -15.317 -11.917 1.00 95.06 76 SER A O 1
ATOM 602 N N . LEU A 1 77 ? 3.226 -13.712 -13.487 1.00 96.19 77 LEU A N 1
ATOM 603 C CA . LEU A 1 77 ? 3.447 -12.605 -12.556 1.00 96.19 77 LEU A CA 1
ATOM 604 C C . LEU A 1 77 ? 2.187 -12.277 -11.743 1.00 96.19 77 LEU A C 1
ATOM 606 O O . LEU A 1 77 ? 2.297 -11.982 -10.561 1.00 96.19 77 LEU A O 1
ATOM 610 N N . GLU A 1 78 ? 0.998 -12.387 -12.332 1.00 97.75 78 GLU A N 1
ATOM 611 C CA . GLU A 1 78 ? -0.291 -12.254 -11.640 1.00 97.75 78 GLU A CA 1
ATOM 612 C C . GLU A 1 78 ? -0.439 -13.329 -10.555 1.00 97.75 78 GLU A C 1
ATOM 614 O O . GLU A 1 78 ? -0.733 -13.013 -9.403 1.00 97.75 78 GLU A O 1
ATOM 619 N N . SER A 1 79 ? -0.137 -14.591 -10.891 1.00 96.38 79 SER A N 1
ATOM 620 C CA . SER A 1 79 ? -0.154 -15.693 -9.921 1.00 96.38 79 SER A CA 1
ATOM 621 C C . SER A 1 79 ? 0.905 -15.524 -8.825 1.00 96.38 79 SER A C 1
ATOM 623 O O . SER A 1 79 ? 0.629 -15.797 -7.654 1.00 96.38 79 SER A O 1
ATOM 625 N N . ALA A 1 80 ? 2.100 -15.041 -9.177 1.00 95.50 80 ALA A N 1
ATOM 626 C CA . ALA A 1 80 ? 3.146 -14.730 -8.208 1.00 95.50 80 ALA A CA 1
ATOM 627 C C . ALA A 1 80 ? 2.724 -13.595 -7.264 1.00 95.50 80 ALA A C 1
ATOM 629 O O . ALA A 1 80 ? 2.943 -13.691 -6.059 1.00 95.50 80 ALA A O 1
ATOM 630 N N . ALA A 1 81 ? 2.081 -12.547 -7.787 1.00 96.50 81 ALA A N 1
ATOM 631 C CA . ALA A 1 81 ? 1.631 -11.404 -7.000 1.00 96.50 81 ALA A CA 1
ATOM 632 C C . ALA A 1 81 ? 0.577 -11.830 -5.973 1.00 96.50 81 ALA A C 1
ATOM 634 O O . ALA A 1 81 ? 0.711 -11.514 -4.791 1.00 96.50 81 ALA A O 1
ATOM 635 N N . GLU A 1 82 ? -0.419 -12.617 -6.398 1.00 97.06 82 GLU A N 1
ATOM 636 C CA . GLU A 1 82 ? -1.411 -13.194 -5.488 1.00 97.06 82 GLU A CA 1
ATOM 637 C C . GLU A 1 82 ? -0.740 -14.043 -4.402 1.00 97.06 82 GLU A C 1
ATOM 639 O O . GLU A 1 82 ? -1.004 -13.844 -3.216 1.00 97.06 82 GLU A O 1
ATOM 644 N N . ARG A 1 83 ? 0.154 -14.967 -4.783 1.00 95.50 83 ARG A N 1
ATOM 645 C CA . ARG A 1 83 ? 0.861 -15.839 -3.834 1.00 95.50 83 ARG A CA 1
ATOM 646 C C . ARG A 1 83 ? 1.625 -15.031 -2.786 1.00 95.50 83 ARG A C 1
ATOM 648 O O . ARG A 1 83 ? 1.422 -15.250 -1.595 1.00 95.50 83 ARG A O 1
ATOM 655 N N . LEU A 1 84 ? 2.464 -14.094 -3.227 1.00 92.00 84 LEU A N 1
ATOM 656 C CA . LEU A 1 84 ? 3.312 -13.287 -2.348 1.00 92.00 84 LEU A CA 1
ATOM 657 C C . LEU A 1 84 ? 2.486 -12.429 -1.387 1.00 92.00 84 LEU A C 1
ATOM 659 O O . LEU A 1 84 ? 2.805 -12.354 -0.204 1.00 92.00 84 LEU A O 1
ATOM 663 N N . VAL A 1 85 ? 1.411 -11.801 -1.873 1.00 93.75 85 VAL A N 1
ATOM 664 C CA . VAL A 1 85 ? 0.532 -10.983 -1.025 1.00 93.75 85 VAL A CA 1
ATOM 665 C C . VAL A 1 85 ? -0.224 -11.850 -0.022 1.00 93.75 85 VAL A C 1
ATOM 667 O O . VAL A 1 85 ? -0.314 -11.482 1.149 1.00 93.75 85 VAL A O 1
ATOM 670 N N . ARG A 1 86 ? -0.734 -13.016 -0.440 1.00 94.00 86 ARG A N 1
ATOM 671 C CA . ARG A 1 86 ? -1.431 -13.933 0.470 1.00 94.00 86 ARG A CA 1
ATOM 672 C C . ARG A 1 86 ? -0.518 -14.472 1.561 1.00 94.00 86 ARG A C 1
ATOM 674 O O . ARG A 1 86 ? -0.930 -14.508 2.716 1.00 94.00 86 ARG A O 1
ATOM 681 N N . GLU A 1 87 ? 0.699 -14.877 1.206 1.00 90.00 87 GLU A N 1
ATOM 682 C CA . GLU A 1 87 ? 1.701 -15.349 2.165 1.00 90.00 87 GLU A CA 1
ATOM 683 C C . GLU A 1 87 ? 2.055 -14.254 3.177 1.00 90.00 87 GLU A C 1
ATOM 685 O O . GLU A 1 87 ? 2.090 -14.516 4.378 1.00 90.00 87 GLU A O 1
ATOM 690 N N . ASP A 1 88 ? 2.262 -13.019 2.713 1.00 87.06 88 ASP A N 1
ATOM 691 C CA . ASP A 1 88 ? 2.695 -11.924 3.579 1.00 87.06 88 ASP A CA 1
ATOM 692 C C . ASP A 1 88 ? 1.595 -11.408 4.520 1.00 87.06 88 ASP A C 1
ATOM 694 O O . ASP A 1 88 ? 1.860 -11.124 5.690 1.00 87.06 88 ASP A O 1
ATOM 698 N N . LEU A 1 89 ? 0.356 -11.316 4.027 1.00 89.75 89 LEU A N 1
ATOM 699 C CA . LEU A 1 89 ? -0.808 -10.894 4.813 1.00 89.75 89 LEU A CA 1
ATOM 700 C C . LEU A 1 89 ? -1.484 -12.043 5.570 1.00 89.75 89 LEU A C 1
ATOM 702 O O . LEU A 1 89 ? -2.465 -11.801 6.271 1.00 89.75 89 LEU A O 1
ATOM 706 N N . VAL A 1 90 ? -0.986 -13.278 5.437 1.00 89.75 90 VAL A N 1
ATOM 707 C CA . VAL A 1 90 ? -1.627 -14.490 5.980 1.00 89.75 90 VAL A CA 1
ATOM 708 C C . VAL A 1 90 ? -3.098 -14.578 5.529 1.00 89.75 90 VAL A C 1
ATOM 710 O O . VAL A 1 90 ? -3.999 -14.937 6.284 1.00 89.75 90 VAL A O 1
ATOM 713 N N . MET A 1 91 ? -3.356 -14.198 4.276 1.00 91.06 91 MET A N 1
ATOM 714 C CA . MET A 1 91 ? -4.705 -14.112 3.723 1.00 91.06 91 MET A CA 1
ATOM 715 C C . MET A 1 91 ? -5.217 -15.513 3.351 1.00 91.06 91 MET A C 1
ATOM 717 O O . MET A 1 91 ? -4.561 -16.205 2.561 1.00 91.06 91 MET A O 1
ATOM 721 N N . PRO A 1 92 ? -6.393 -15.935 3.852 1.00 87.44 92 PRO A N 1
ATOM 722 C CA . PRO A 1 92 ? -6.923 -17.268 3.588 1.00 87.44 92 PRO A CA 1
ATOM 723 C C . PRO A 1 92 ? -7.293 -17.435 2.112 1.00 87.44 92 PRO A C 1
ATOM 725 O O . PRO A 1 92 ? -7.769 -16.498 1.466 1.00 87.44 92 PRO A O 1
ATOM 728 N N . LYS A 1 93 ? -7.069 -18.637 1.566 1.00 86.06 93 LYS A N 1
ATOM 729 C CA . LYS A 1 93 ? -7.492 -18.978 0.197 1.00 86.06 93 LYS A CA 1
ATOM 730 C C . LYS A 1 93 ? -9.001 -19.169 0.133 1.00 86.06 93 LYS A C 1
ATOM 732 O O . LYS A 1 93 ? -9.645 -18.742 -0.818 1.00 86.06 93 LYS A O 1
ATOM 737 N N . GLU A 1 94 ? -9.554 -19.808 1.152 1.00 87.44 94 GLU A N 1
ATOM 738 C CA . GLU A 1 94 ? -10.982 -19.977 1.340 1.00 87.44 94 GLU A CA 1
ATOM 739 C C . GLU A 1 94 ? -11.605 -18.645 1.780 1.00 87.44 94 GLU A C 1
ATOM 741 O O . GLU A 1 94 ? -11.075 -17.960 2.653 1.00 87.44 94 GLU A O 1
ATOM 746 N N . GLY A 1 95 ? -12.736 -18.261 1.189 1.00 85.88 95 GLY A N 1
ATOM 747 C CA . GLY A 1 95 ? -13.456 -17.049 1.591 1.00 85.88 95 GLY A CA 1
ATOM 748 C C . GLY A 1 95 ? -13.040 -15.755 0.884 1.00 85.88 95 GLY A C 1
ATOM 749 O O . GLY A 1 95 ? -13.752 -14.759 1.013 1.00 85.88 95 GLY A O 1
ATOM 750 N N . VAL A 1 96 ? -11.936 -15.761 0.122 1.00 92.94 96 VAL A N 1
ATOM 751 C CA . VAL A 1 96 ? -11.432 -14.578 -0.595 1.00 92.94 96 VAL A CA 1
ATOM 752 C C . VAL A 1 96 ? -11.054 -14.918 -2.035 1.00 92.94 96 VAL A C 1
ATOM 754 O O . VAL A 1 96 ? -10.072 -15.620 -2.293 1.00 92.94 96 VAL A O 1
ATOM 757 N N . VAL A 1 97 ? -11.799 -14.355 -2.982 1.00 95.12 97 VAL A N 1
ATOM 758 C CA . VAL A 1 97 ? -11.503 -14.414 -4.417 1.00 95.12 97 VAL A CA 1
ATOM 759 C C . VAL A 1 97 ? -10.550 -13.275 -4.776 1.00 95.12 97 VAL A C 1
ATOM 761 O O . VAL A 1 97 ? -10.778 -12.131 -4.393 1.00 95.12 97 VAL A O 1
ATOM 764 N N . VAL A 1 98 ? -9.485 -13.575 -5.520 1.00 96.50 98 VAL A N 1
ATOM 765 C CA . VAL A 1 98 ? -8.532 -12.572 -6.016 1.00 96.50 98 VAL A CA 1
ATOM 766 C C . VAL A 1 98 ? -8.489 -12.633 -7.538 1.00 96.50 98 VAL A C 1
ATOM 768 O O . VAL A 1 98 ? -8.269 -13.692 -8.119 1.00 96.50 98 VAL A O 1
ATOM 771 N N . GLU A 1 99 ? -8.694 -11.485 -8.175 1.00 96.00 99 GLU A N 1
ATOM 772 C CA . GLU A 1 99 ? -8.523 -11.268 -9.608 1.00 96.00 99 GLU A CA 1
ATOM 773 C C . GLU A 1 99 ? -7.420 -10.228 -9.810 1.00 96.00 99 GLU A C 1
ATOM 775 O O . GLU A 1 99 ? -7.579 -9.048 -9.494 1.00 96.00 99 GLU A O 1
ATOM 780 N N . ALA A 1 100 ? -6.270 -10.692 -10.289 1.00 97.44 100 ALA A N 1
ATOM 781 C CA . ALA A 1 100 ? -5.072 -9.891 -10.478 1.00 97.44 100 ALA A CA 1
ATOM 782 C C . ALA A 1 100 ? -4.784 -9.734 -11.974 1.00 97.44 100 ALA A C 1
ATOM 784 O O . ALA A 1 100 ? -4.746 -10.729 -12.698 1.00 97.44 100 ALA A O 1
ATOM 785 N N . HIS A 1 101 ? -4.570 -8.498 -12.426 1.00 97.44 101 HIS A N 1
ATOM 786 C CA . HIS A 1 101 ? -4.431 -8.180 -13.844 1.00 97.44 101 HIS A CA 1
ATOM 787 C C . HIS A 1 101 ? -3.255 -7.240 -14.120 1.00 97.44 101 HIS A C 1
ATOM 789 O O . HIS A 1 101 ? -3.190 -6.121 -13.604 1.00 97.44 101 HIS A O 1
ATOM 795 N N . LEU A 1 102 ? -2.339 -7.663 -14.990 1.00 96.88 102 LEU A N 1
ATOM 796 C CA . LEU A 1 102 ? -1.353 -6.769 -15.590 1.00 96.88 102 LEU A CA 1
ATOM 797 C C . LEU A 1 102 ? -1.938 -6.110 -16.840 1.00 96.88 102 LEU A C 1
ATOM 799 O O . LEU A 1 102 ? -2.413 -6.785 -17.751 1.00 96.88 102 LEU A O 1
ATOM 803 N N . ALA A 1 103 ? -1.882 -4.782 -16.883 1.00 93.75 103 ALA A N 1
ATOM 804 C CA . ALA A 1 103 ? -2.415 -3.975 -17.977 1.00 93.75 103 ALA A CA 1
ATOM 805 C C . ALA A 1 103 ? -1.321 -3.105 -18.603 1.00 93.75 103 ALA A C 1
ATOM 807 O O . ALA A 1 103 ? -0.314 -2.793 -17.966 1.00 93.75 103 ALA A O 1
ATOM 808 N N . SER A 1 104 ? -1.509 -2.677 -19.850 1.00 89.88 104 SER A N 1
ATOM 809 C CA . SER A 1 104 ? -0.628 -1.657 -20.419 1.00 89.88 104 SER A CA 1
ATOM 810 C C . SER A 1 104 ? -0.894 -0.301 -19.763 1.00 89.88 104 SER A C 1
ATOM 812 O O . SER A 1 104 ? -1.975 -0.029 -19.234 1.00 89.88 104 SER A O 1
ATOM 814 N N . PHE A 1 105 ? 0.087 0.597 -19.830 1.00 83.38 105 PHE A N 1
ATOM 815 C CA . PHE A 1 105 ? -0.123 1.982 -19.421 1.00 83.38 105 PHE A CA 1
ATOM 816 C C . PHE A 1 105 ? -1.251 2.624 -20.246 1.00 83.38 105 PHE A C 1
ATOM 818 O O . PHE A 1 105 ? -1.242 2.534 -21.473 1.00 83.38 105 PHE A O 1
ATOM 825 N N . GLY A 1 106 ? -2.220 3.252 -19.575 1.00 82.19 106 GLY A N 1
ATOM 826 C CA . GLY A 1 106 ? -3.436 3.784 -20.203 1.00 82.19 106 GLY A CA 1
ATOM 827 C C . GLY A 1 106 ? -4.596 2.785 -20.331 1.00 82.19 106 GLY A C 1
ATOM 828 O O . GLY A 1 106 ? -5.703 3.199 -20.661 1.00 82.19 106 GLY A O 1
ATOM 829 N N . GLU A 1 107 ? -4.378 1.496 -20.040 1.00 88.50 107 GLU A N 1
ATOM 830 C CA . GLU A 1 107 ? -5.408 0.441 -20.098 1.00 88.50 107 GLU A CA 1
ATOM 831 C C . GLU A 1 107 ? -5.906 0.003 -18.710 1.00 88.50 107 GLU A C 1
ATOM 833 O O . GLU A 1 107 ? -6.745 -0.890 -18.605 1.00 88.50 107 GLU A O 1
ATOM 838 N N . VAL A 1 108 ? -5.415 0.624 -17.633 1.00 88.44 108 VAL A N 1
ATOM 839 C CA . VAL A 1 108 ? -5.920 0.380 -16.274 1.00 88.44 108 VAL A CA 1
ATOM 840 C C . VAL A 1 108 ? -7.354 0.927 -16.171 1.00 88.44 108 VAL A C 1
ATOM 842 O O . VAL A 1 108 ? -7.555 2.136 -16.353 1.00 88.44 108 VAL A O 1
ATOM 845 N N . PRO A 1 109 ? -8.359 0.074 -15.891 1.00 86.44 109 PRO A N 1
ATOM 846 C CA . PRO A 1 109 ? -9.756 0.481 -15.904 1.00 86.44 109 PRO A CA 1
ATOM 847 C C . PRO A 1 109 ? -10.094 1.399 -14.729 1.00 86.44 109 PRO A C 1
ATOM 849 O O . PRO A 1 109 ? -9.427 1.400 -13.693 1.00 86.44 109 PRO A O 1
ATOM 852 N N . ARG A 1 110 ? -11.197 2.138 -14.877 1.00 77.56 110 ARG A N 1
ATOM 853 C CA . ARG A 1 110 ? -11.907 2.702 -13.725 1.00 77.56 110 ARG A CA 1
ATOM 854 C C . ARG A 1 110 ? -12.649 1.595 -13.003 1.00 77.56 110 ARG A C 1
ATOM 856 O O . ARG A 1 110 ? -13.238 0.729 -13.650 1.00 77.56 110 ARG A O 1
ATOM 863 N N . ILE A 1 111 ? -12.637 1.643 -11.680 1.00 69.94 111 ILE A N 1
ATOM 864 C CA . ILE A 1 111 ? -13.326 0.666 -10.840 1.00 69.94 111 ILE A CA 1
ATOM 865 C C . ILE A 1 111 ? -14.106 1.422 -9.761 1.00 69.94 111 ILE A C 1
ATOM 867 O O . ILE A 1 111 ? -13.773 2.560 -9.437 1.00 69.94 111 ILE A O 1
ATOM 871 N N . ALA A 1 112 ? -15.171 0.809 -9.239 1.00 54.41 112 ALA A N 1
ATOM 872 C CA . ALA A 1 112 ? -15.994 1.378 -8.173 1.00 54.41 112 ALA A CA 1
ATOM 873 C C . ALA A 1 112 ? -15.136 1.825 -6.968 1.00 54.41 112 ALA A C 1
ATOM 875 O O . ALA A 1 112 ? -14.177 1.141 -6.607 1.00 54.41 112 ALA A O 1
ATOM 876 N N . GLY A 1 113 ? -15.480 2.975 -6.375 1.00 55.50 113 GLY A N 1
ATOM 877 C CA . GLY A 1 113 ? -14.679 3.667 -5.351 1.00 55.50 113 GLY A CA 1
ATOM 878 C C . GLY A 1 113 ? -14.071 4.998 -5.817 1.00 55.50 113 GLY A C 1
ATOM 879 O O . GLY A 1 113 ? -13.527 5.737 -5.007 1.00 55.50 113 GLY A O 1
ATOM 880 N N . ASP A 1 114 ? -14.207 5.349 -7.101 1.00 54.12 114 ASP A N 1
ATOM 881 C CA . ASP A 1 114 ? -13.909 6.687 -7.644 1.00 54.12 114 ASP A CA 1
ATOM 882 C C . ASP A 1 114 ? -15.037 7.686 -7.304 1.00 54.12 114 ASP A C 1
ATOM 884 O O . ASP A 1 114 ? -15.576 8.346 -8.196 1.00 54.12 114 ASP A O 1
ATOM 888 N N . ALA A 1 115 ? -15.474 7.729 -6.039 1.00 50.31 115 ALA A N 1
ATOM 889 C CA . ALA A 1 115 ? -16.578 8.587 -5.627 1.00 50.31 115 ALA A CA 1
ATOM 890 C C . ALA A 1 115 ? -16.248 10.047 -5.973 1.00 50.31 115 ALA A C 1
ATOM 892 O O . ALA A 1 115 ? -15.212 10.591 -5.580 1.00 50.31 115 ALA A O 1
ATOM 893 N N . ALA A 1 116 ? -17.123 10.668 -6.765 1.00 51.47 116 ALA A N 1
ATOM 894 C CA . ALA A 1 116 ? -17.116 12.111 -6.911 1.00 51.47 116 ALA A CA 1
ATOM 895 C C . ALA A 1 116 ? -17.452 12.706 -5.542 1.00 51.47 116 ALA A C 1
ATOM 897 O O . ALA A 1 116 ? -18.336 12.194 -4.855 1.00 51.47 116 ALA A O 1
ATOM 898 N N . GLU A 1 117 ? -16.746 13.764 -5.144 1.00 54.94 117 GLU A N 1
ATOM 899 C CA . GLU A 1 117 ? -17.125 14.484 -3.932 1.00 54.94 117 GLU A CA 1
ATOM 900 C C . GLU A 1 117 ? -18.599 14.903 -4.035 1.00 54.94 117 GLU A C 1
ATOM 902 O O . GLU A 1 117 ? -19.026 15.323 -5.118 1.00 54.94 117 GLU A O 1
ATOM 907 N N . PRO A 1 118 ? -19.376 14.779 -2.946 1.00 53.62 118 PRO A N 1
ATOM 908 C CA . PRO A 1 118 ? -20.772 15.178 -2.958 1.00 53.62 118 PRO A CA 1
ATOM 909 C C . PRO A 1 118 ? -20.891 16.638 -3.416 1.00 53.62 118 PRO A C 1
ATOM 911 O O . PRO A 1 118 ? -20.184 17.516 -2.919 1.00 53.62 118 PRO A O 1
ATOM 914 N N . GLU A 1 119 ? -21.770 16.886 -4.395 1.00 52.50 119 GLU A N 1
ATOM 915 C CA . GLU A 1 119 ? -21.950 18.213 -5.010 1.00 52.50 119 GLU A CA 1
ATOM 916 C C . GLU A 1 119 ? -22.420 19.268 -3.996 1.00 52.50 119 GLU A C 1
ATOM 918 O O . GLU A 1 119 ? -22.169 20.460 -4.179 1.00 52.50 119 GLU A O 1
ATOM 923 N N . GLU A 1 120 ? -23.062 18.833 -2.907 1.00 58.59 120 GLU A N 1
ATOM 924 C CA . GLU A 1 120 ? -23.514 19.695 -1.823 1.00 58.59 120 GLU A CA 1
ATOM 925 C C . GLU A 1 120 ? -22.865 19.310 -0.485 1.00 58.59 120 GLU A C 1
ATOM 927 O O . GLU A 1 120 ? -22.777 18.125 -0.153 1.00 58.59 120 GLU A O 1
ATOM 932 N N . PRO A 1 121 ? -22.432 20.298 0.321 1.00 62.91 121 PRO A N 1
ATOM 933 C CA . PRO A 1 121 ? -21.904 20.038 1.651 1.00 62.91 121 PRO A CA 1
ATOM 934 C C . PRO A 1 121 ? -23.009 19.500 2.571 1.00 62.91 121 PRO A C 1
ATOM 936 O O . PRO A 1 121 ? -23.903 20.239 2.986 1.00 62.91 121 PRO A O 1
ATOM 939 N N . GLU A 1 122 ? -22.930 18.214 2.910 1.00 74.44 122 GLU A N 1
ATOM 940 C CA . GLU A 1 122 ? -23.790 17.578 3.909 1.00 74.44 122 GLU A CA 1
ATOM 941 C C . GLU A 1 122 ? -23.268 17.851 5.335 1.00 74.44 122 GLU A C 1
ATOM 943 O O . GLU A 1 122 ? -22.060 17.851 5.593 1.00 74.44 122 GLU A O 1
ATOM 948 N N . ASP A 1 123 ? -24.174 18.071 6.297 1.00 79.69 123 ASP A N 1
ATOM 949 C CA . ASP A 1 123 ? -23.800 18.129 7.714 1.00 79.69 123 ASP A CA 1
ATOM 950 C C . ASP A 1 123 ? -23.498 16.722 8.244 1.00 79.69 123 ASP A C 1
ATOM 952 O O . ASP A 1 123 ? -24.382 15.963 8.646 1.00 79.69 123 ASP A O 1
ATOM 956 N N . VAL A 1 124 ? -22.210 16.396 8.265 1.00 82.50 124 VAL A N 1
ATOM 957 C CA . VAL A 1 124 ? -21.675 15.132 8.782 1.00 82.50 124 VAL A CA 1
ATOM 958 C C . VAL A 1 124 ? -21.110 15.247 10.200 1.00 82.50 124 VAL A C 1
ATOM 960 O O . VAL A 1 124 ? -20.382 14.361 10.652 1.00 82.50 124 VAL A O 1
ATOM 963 N N . SER A 1 125 ? -21.436 16.314 10.940 1.00 84.44 125 SER A N 1
ATOM 964 C CA . SER A 1 125 ? -20.893 16.563 12.287 1.00 84.44 125 SER A CA 1
ATOM 965 C C . SER A 1 125 ? -21.108 15.393 13.254 1.00 84.44 125 SER A C 1
ATOM 967 O O . SER A 1 125 ? -20.209 15.055 14.025 1.00 84.44 125 SER A O 1
ATOM 969 N N . ALA A 1 126 ? -22.255 14.715 13.161 1.00 86.81 126 ALA A N 1
ATOM 970 C CA . ALA A 1 126 ? -22.597 13.560 13.990 1.00 86.81 126 ALA A CA 1
ATOM 971 C C . ALA A 1 126 ? -21.713 12.323 13.736 1.00 86.81 126 ALA A C 1
ATOM 973 O O . ALA A 1 126 ? -21.574 11.486 14.624 1.00 86.81 126 ALA A O 1
ATOM 974 N N . ILE A 1 127 ? -21.111 12.208 12.548 1.00 88.75 127 ILE A N 1
ATOM 975 C CA . ILE A 1 127 ? -20.282 11.062 12.131 1.00 88.75 127 ILE A CA 1
ATOM 976 C C . ILE A 1 127 ? -18.824 11.463 11.859 1.00 88.75 127 ILE A C 1
ATOM 978 O O . ILE A 1 127 ? -18.028 10.655 11.382 1.00 88.75 127 ILE A O 1
ATOM 982 N N . ALA A 1 128 ? -18.443 12.699 12.195 1.00 86.00 128 ALA A N 1
ATOM 983 C CA . ALA A 1 128 ? -17.113 13.245 11.932 1.00 86.00 128 ALA A CA 1
ATOM 984 C C . ALA A 1 128 ? -15.984 12.399 12.551 1.00 86.00 128 ALA A C 1
ATOM 986 O O . ALA A 1 128 ? -14.907 12.272 11.965 1.00 86.00 128 ALA A O 1
ATOM 987 N N . GLY A 1 129 ? -16.239 11.782 13.711 1.00 84.25 129 GLY A N 1
ATOM 988 C CA . GLY A 1 129 ? -15.315 10.843 14.349 1.00 84.25 129 GLY A CA 1
ATOM 989 C C . GLY A 1 129 ? -15.043 9.604 13.490 1.00 84.25 129 GLY A C 1
ATOM 990 O O . GLY A 1 129 ? -13.883 9.255 13.273 1.00 84.25 129 GLY A O 1
ATOM 991 N N . GLU A 1 130 ? -16.088 8.990 12.938 1.00 89.44 130 GLU A N 1
ATOM 992 C CA . GLU A 1 130 ? -15.973 7.810 12.072 1.00 89.44 130 GLU A CA 1
ATOM 993 C C . GLU A 1 130 ? -15.319 8.145 10.724 1.00 89.44 130 GLU A C 1
ATOM 995 O O . GLU A 1 130 ? -14.449 7.407 10.262 1.00 89.44 130 GLU A O 1
ATOM 1000 N N . ILE A 1 131 ? -15.632 9.308 10.138 1.00 85.94 131 ILE A N 1
ATOM 1001 C CA . ILE A 1 131 ? -14.958 9.799 8.921 1.00 85.94 131 ILE A CA 1
ATOM 1002 C C . ILE A 1 131 ? -13.457 9.988 9.180 1.00 85.94 131 ILE A C 1
ATOM 1004 O O . ILE A 1 131 ? -12.617 9.506 8.420 1.00 85.94 131 ILE A O 1
ATOM 1008 N N . SER A 1 132 ? -13.101 10.662 10.278 1.00 86.50 132 SER A N 1
ATOM 1009 C CA . SER A 1 132 ? -11.704 10.882 10.668 1.00 86.50 132 SER A CA 1
ATOM 1010 C C . SER A 1 132 ? -10.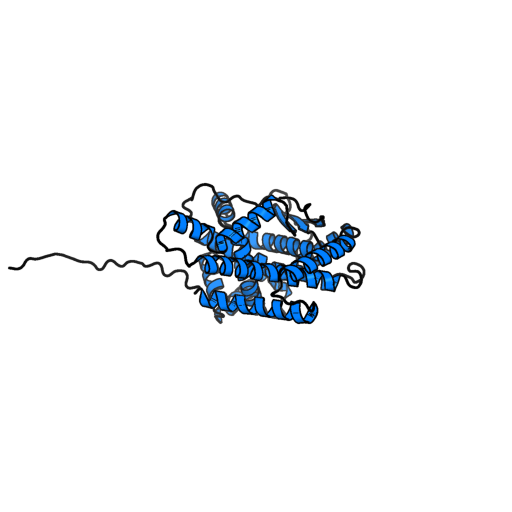962 9.562 10.899 1.00 86.50 132 SER A C 1
ATOM 1012 O O . SER A 1 132 ? -9.848 9.370 10.405 1.00 86.50 132 SER A O 1
ATOM 1014 N N . LYS A 1 133 ? -11.597 8.616 11.604 1.00 88.62 133 LYS A N 1
ATOM 1015 C CA . LYS A 1 133 ? -11.071 7.261 11.800 1.00 88.62 133 LYS A CA 1
ATOM 1016 C C . LYS A 1 133 ? -10.810 6.581 10.454 1.00 88.62 133 LYS A C 1
ATOM 1018 O O . LYS A 1 133 ? -9.704 6.088 10.238 1.00 88.62 133 LYS A O 1
ATOM 1023 N N . ARG A 1 134 ? -11.778 6.593 9.531 1.00 90.44 134 ARG A N 1
ATOM 1024 C CA . ARG A 1 134 ? -11.631 5.956 8.216 1.00 90.44 134 ARG A CA 1
ATOM 1025 C C . ARG A 1 134 ? -10.513 6.587 7.384 1.00 90.44 134 ARG A C 1
ATOM 1027 O O . ARG A 1 134 ? -9.721 5.850 6.809 1.00 90.44 134 ARG A O 1
ATOM 1034 N N . ARG A 1 135 ? -10.357 7.915 7.392 1.00 85.75 135 ARG A N 1
ATOM 1035 C CA . ARG A 1 135 ? -9.236 8.600 6.712 1.00 85.75 135 ARG A CA 1
ATOM 1036 C C . ARG A 1 135 ? -7.867 8.175 7.253 1.00 85.75 135 ARG A C 1
ATOM 1038 O O . ARG A 1 135 ? -6.936 7.947 6.487 1.00 85.75 135 ARG A O 1
ATOM 1045 N N . LEU A 1 136 ? -7.738 8.016 8.570 1.00 87.06 136 LEU A N 1
ATOM 1046 C CA . LEU A 1 136 ? -6.505 7.515 9.190 1.00 87.06 136 LEU A CA 1
ATOM 1047 C C . LEU A 1 136 ? -6.251 6.034 8.871 1.00 87.06 136 LEU A C 1
ATOM 1049 O O . LEU A 1 136 ? -5.101 5.635 8.690 1.00 87.06 136 LEU A O 1
ATOM 1053 N N . ILE A 1 137 ? -7.307 5.225 8.759 1.00 90.69 137 ILE A N 1
ATOM 1054 C CA . ILE A 1 137 ? -7.214 3.843 8.271 1.00 90.69 137 ILE A CA 1
ATOM 1055 C C . ILE A 1 137 ? -6.756 3.823 6.806 1.00 90.69 137 ILE A C 1
ATOM 1057 O O . ILE A 1 137 ? -5.813 3.101 6.500 1.00 90.69 137 ILE A O 1
ATOM 1061 N N . ASN A 1 138 ? -7.323 4.661 5.932 1.00 86.94 138 ASN A N 1
ATOM 1062 C CA . ASN A 1 138 ? -6.878 4.822 4.541 1.00 86.94 138 ASN A CA 1
ATOM 1063 C C . ASN A 1 138 ? -5.384 5.180 4.476 1.00 86.94 138 ASN A C 1
ATOM 1065 O O . ASN A 1 138 ? -4.633 4.576 3.709 1.00 86.94 138 ASN A O 1
ATOM 1069 N N . ALA A 1 139 ? -4.921 6.091 5.339 1.00 85.31 139 ALA A N 1
ATOM 1070 C CA . ALA A 1 139 ? -3.500 6.399 5.472 1.00 85.31 139 ALA A CA 1
ATOM 1071 C C . ALA A 1 139 ? -2.678 5.164 5.876 1.00 85.31 139 ALA A C 1
ATOM 1073 O O . ALA A 1 139 ? -1.688 4.851 5.220 1.00 85.31 139 ALA A O 1
ATOM 1074 N N . LEU A 1 140 ? -3.089 4.414 6.902 1.00 89.62 140 LEU A N 1
ATOM 1075 C CA . LEU A 1 140 ? -2.406 3.176 7.300 1.00 89.62 140 LEU A CA 1
ATOM 1076 C C . LEU A 1 140 ? -2.372 2.131 6.172 1.00 89.62 140 LEU A C 1
ATOM 1078 O O . LEU A 1 140 ? -1.338 1.493 5.991 1.00 89.62 140 LEU A O 1
ATOM 1082 N N . ILE A 1 141 ? -3.448 1.987 5.392 1.00 91.00 141 ILE A N 1
ATOM 1083 C CA . ILE A 1 141 ? -3.511 1.090 4.227 1.00 91.00 141 ILE A CA 1
ATOM 1084 C C . ILE A 1 141 ? -2.488 1.507 3.170 1.00 91.00 141 ILE A C 1
ATOM 1086 O O . ILE A 1 141 ? -1.684 0.683 2.734 1.00 91.00 141 ILE A O 1
ATOM 1090 N N . GLN A 1 142 ? -2.464 2.790 2.801 1.00 84.56 142 GLN A N 1
ATOM 1091 C CA . GLN A 1 142 ? -1.507 3.331 1.830 1.00 84.56 142 GLN A CA 1
ATOM 1092 C C . GLN A 1 142 ? -0.057 3.168 2.316 1.00 84.56 142 GLN A C 1
ATOM 1094 O O . GLN A 1 142 ? 0.818 2.729 1.568 1.00 84.56 142 GLN A O 1
ATOM 1099 N N . GLY A 1 143 ? 0.195 3.441 3.600 1.00 83.81 143 GLY A N 1
ATOM 1100 C CA . GLY A 1 143 ? 1.490 3.214 4.237 1.00 83.81 143 GLY A CA 1
ATOM 1101 C C . GLY A 1 143 ? 1.909 1.746 4.237 1.00 83.81 143 GLY A C 1
ATOM 1102 O O . GLY A 1 143 ? 3.051 1.425 3.906 1.00 83.81 143 GLY A O 1
ATOM 1103 N N . GLY A 1 144 ? 0.986 0.842 4.563 1.00 85.81 144 GLY A N 1
ATOM 1104 C CA . GLY A 1 144 ? 1.241 -0.593 4.607 1.00 85.81 144 GLY A CA 1
ATOM 1105 C C . GLY A 1 144 ? 1.487 -1.215 3.244 1.00 85.81 144 GLY A C 1
ATOM 1106 O O . GLY A 1 144 ? 2.377 -2.058 3.095 1.00 85.81 144 GLY A O 1
ATOM 1107 N N . ALA A 1 145 ? 0.789 -0.722 2.227 1.00 86.81 145 ALA A N 1
ATOM 1108 C CA . ALA A 1 145 ? 0.948 -1.147 0.848 1.00 86.81 145 ALA A CA 1
ATOM 1109 C C . ALA A 1 145 ? 2.323 -0.838 0.248 1.00 86.81 145 ALA A C 1
ATOM 1111 O O . ALA A 1 145 ? 2.705 -1.465 -0.746 1.00 86.81 145 ALA A O 1
ATOM 1112 N N . ARG A 1 146 ? 3.125 0.049 0.858 1.00 82.56 146 ARG A N 1
ATOM 1113 C CA . ARG A 1 146 ? 4.537 0.199 0.473 1.00 82.56 146 ARG A CA 1
ATOM 1114 C C . ARG A 1 146 ? 5.291 -1.118 0.519 1.00 82.56 146 ARG A C 1
ATOM 1116 O O . ARG A 1 146 ? 6.144 -1.350 -0.325 1.00 82.56 146 ARG A O 1
ATOM 1123 N N . LYS A 1 147 ? 4.969 -2.014 1.454 1.00 77.56 147 LYS A N 1
ATOM 1124 C CA . LYS A 1 147 ? 5.612 -3.332 1.500 1.00 77.56 147 LYS A CA 1
ATOM 1125 C C . LYS A 1 147 ? 5.358 -4.127 0.214 1.00 77.56 147 LYS A C 1
ATOM 1127 O O . LYS A 1 147 ? 6.288 -4.737 -0.312 1.00 77.56 147 LYS A O 1
ATOM 1132 N N . GLY A 1 148 ? 4.146 -4.023 -0.339 1.00 78.19 148 GLY A N 1
ATOM 1133 C CA . GLY A 1 148 ? 3.767 -4.592 -1.633 1.00 78.19 148 GLY A CA 1
ATOM 1134 C C . GLY A 1 148 ? 4.675 -4.147 -2.785 1.00 78.19 148 GLY A C 1
ATOM 1135 O O . GLY A 1 148 ? 5.022 -4.968 -3.632 1.00 78.19 148 GLY A O 1
ATOM 1136 N N . GLN A 1 149 ? 5.164 -2.900 -2.759 1.00 81.56 149 GLN A N 1
ATOM 1137 C CA . GLN A 1 149 ? 6.079 -2.355 -3.774 1.00 81.56 149 GLN A CA 1
ATOM 1138 C C . GLN A 1 149 ? 7.379 -3.158 -3.889 1.00 81.56 149 GLN A C 1
ATOM 1140 O O . GLN A 1 149 ? 7.960 -3.194 -4.967 1.00 81.56 149 GLN A O 1
ATOM 1145 N N . TYR A 1 150 ? 7.826 -3.808 -2.806 1.00 80.38 150 TYR A N 1
ATOM 1146 C CA . TYR A 1 150 ? 9.111 -4.511 -2.708 1.00 80.38 150 TYR A CA 1
ATOM 1147 C C . TYR A 1 150 ? 8.982 -6.042 -2.684 1.00 80.38 150 TYR A C 1
ATOM 1149 O O . TYR A 1 150 ? 10.000 -6.738 -2.654 1.00 80.38 150 TYR A O 1
ATOM 1157 N N . LEU A 1 151 ? 7.762 -6.596 -2.739 1.00 82.62 151 LEU A N 1
ATOM 1158 C CA . LEU A 1 151 ? 7.547 -8.053 -2.706 1.00 82.62 151 LEU A CA 1
ATOM 1159 C C . LEU A 1 151 ? 8.223 -8.787 -3.873 1.00 82.62 151 LEU A C 1
ATOM 1161 O O . LEU A 1 151 ? 8.563 -9.959 -3.739 1.00 82.62 151 LEU A O 1
ATOM 1165 N N . TYR A 1 152 ? 8.530 -8.096 -4.975 1.00 82.12 152 TYR A N 1
ATOM 1166 C CA . TYR A 1 152 ? 9.285 -8.668 -6.092 1.00 82.12 152 TYR A CA 1
ATOM 1167 C C . TYR A 1 152 ? 10.682 -9.188 -5.702 1.00 82.12 152 TYR A C 1
ATOM 1169 O O . TYR A 1 152 ? 11.267 -9.980 -6.439 1.00 82.12 152 TYR A O 1
ATOM 1177 N N . HIS A 1 153 ? 11.243 -8.775 -4.558 1.00 79.56 153 HIS A N 1
ATOM 1178 C CA . HIS A 1 153 ? 12.487 -9.356 -4.046 1.00 79.56 153 HIS A CA 1
ATOM 1179 C C . HIS A 1 153 ? 12.321 -10.817 -3.607 1.00 79.56 153 HIS A C 1
ATOM 1181 O O . HIS A 1 153 ? 13.288 -11.579 -3.685 1.00 79.56 153 HIS A O 1
ATOM 1187 N N . LEU A 1 154 ? 11.112 -11.197 -3.188 1.00 81.94 154 LEU A N 1
ATOM 1188 C CA . LEU A 1 154 ? 10.738 -12.544 -2.754 1.00 81.94 154 LEU A CA 1
ATOM 1189 C C . LEU A 1 154 ? 10.219 -13.418 -3.905 1.00 81.94 154 LEU A C 1
ATOM 1191 O O . LEU A 1 154 ? 10.039 -14.619 -3.723 1.00 81.94 154 LEU A O 1
ATOM 1195 N N . ALA A 1 155 ? 10.001 -12.830 -5.085 1.00 80.62 155 ALA A N 1
ATOM 1196 C CA . ALA A 1 155 ? 9.666 -13.575 -6.290 1.00 80.62 155 ALA A CA 1
ATOM 1197 C C . ALA A 1 155 ? 10.796 -14.547 -6.663 1.00 80.62 155 ALA A C 1
ATOM 1199 O O . ALA A 1 155 ? 11.986 -14.281 -6.430 1.00 80.62 155 ALA A O 1
ATOM 1200 N N . GLU A 1 156 ? 10.428 -15.670 -7.266 1.00 78.69 156 GLU A N 1
ATOM 1201 C CA . GLU A 1 156 ? 11.379 -16.671 -7.721 1.00 78.69 156 GLU A CA 1
ATOM 1202 C C . GLU A 1 156 ? 12.284 -16.100 -8.828 1.00 78.69 156 GLU A C 1
ATOM 1204 O O . GLU A 1 156 ? 11.863 -15.258 -9.629 1.00 78.69 156 GLU A O 1
ATOM 1209 N N . PRO A 1 157 ? 13.543 -16.560 -8.941 1.00 68.94 157 PRO A N 1
ATOM 1210 C CA . PRO A 1 157 ? 14.437 -16.117 -10.013 1.00 68.94 157 PRO A CA 1
ATOM 1211 C C . PRO A 1 157 ? 13.895 -16.390 -11.426 1.00 68.94 157 PRO A C 1
ATOM 1213 O O . PRO A 1 157 ? 14.270 -15.710 -12.376 1.00 68.94 157 PRO A O 1
ATOM 1216 N N . THR A 1 158 ? 13.022 -17.388 -11.568 1.00 70.12 158 THR A N 1
ATOM 1217 C CA . THR A 1 158 ? 12.306 -17.744 -12.804 1.00 70.12 158 THR A CA 1
ATOM 1218 C C . THR A 1 158 ? 11.232 -16.721 -13.181 1.00 70.12 158 THR A C 1
ATOM 1220 O O . THR A 1 158 ? 10.940 -16.561 -14.365 1.00 70.12 158 THR A O 1
ATOM 1223 N N . GLU A 1 159 ? 10.672 -16.015 -12.198 1.00 72.50 159 GLU A N 1
ATOM 1224 C CA . GLU A 1 159 ? 9.625 -15.004 -12.372 1.00 72.50 159 GLU A CA 1
ATOM 1225 C C . GLU A 1 159 ? 10.234 -13.640 -12.751 1.00 72.50 159 GLU A C 1
ATOM 1227 O O . GLU A 1 159 ? 9.677 -12.911 -13.572 1.00 72.50 159 GLU A O 1
ATOM 1232 N N . THR A 1 160 ? 11.421 -13.307 -12.225 1.00 71.88 160 THR A N 1
ATOM 1233 C CA . THR A 1 160 ? 12.106 -12.031 -12.496 1.00 71.88 160 THR A CA 1
ATOM 1234 C C . THR A 1 160 ? 13.369 -12.228 -13.338 1.00 71.88 160 THR A C 1
ATOM 1236 O O . THR A 1 160 ? 14.383 -12.698 -12.820 1.00 71.88 160 THR A O 1
ATOM 1239 N N . ALA A 1 161 ? 13.357 -11.827 -14.614 1.00 75.88 161 ALA A N 1
ATOM 1240 C CA . ALA A 1 161 ? 14.559 -11.903 -15.448 1.00 75.88 161 ALA A CA 1
ATOM 1241 C C . ALA A 1 161 ? 15.715 -11.036 -14.893 1.00 75.88 161 ALA A C 1
ATOM 1243 O O . ALA A 1 161 ? 15.471 -10.039 -14.207 1.00 75.88 161 ALA A O 1
ATOM 1244 N N . PRO A 1 162 ? 16.984 -11.352 -15.216 1.00 79.19 162 PRO A N 1
ATOM 1245 C CA . PRO A 1 162 ? 18.119 -10.529 -14.803 1.00 79.19 162 PRO A CA 1
ATOM 1246 C C . PRO A 1 162 ? 17.936 -9.055 -15.187 1.00 79.19 162 PRO A C 1
ATOM 1248 O O . PRO A 1 162 ? 17.558 -8.735 -16.316 1.00 79.19 162 PRO A O 1
ATOM 1251 N N . GLY A 1 163 ? 18.210 -8.143 -14.255 1.00 84.12 163 GLY A N 1
ATOM 1252 C CA . GLY A 1 163 ? 18.133 -6.707 -14.506 1.00 84.12 163 GLY A CA 1
ATOM 1253 C C . GLY A 1 163 ? 16.733 -6.089 -14.380 1.00 84.12 163 GLY A C 1
ATOM 1254 O O . GLY A 1 163 ? 16.614 -4.875 -14.557 1.00 84.12 163 GLY A O 1
ATOM 1255 N N . ILE A 1 164 ? 15.658 -6.867 -14.173 1.00 91.56 164 ILE A N 1
ATOM 1256 C CA . ILE A 1 164 ? 14.300 -6.302 -14.033 1.00 91.56 164 ILE A CA 1
ATOM 1257 C C . ILE A 1 164 ? 14.062 -5.702 -12.644 1.00 91.56 164 ILE A C 1
ATOM 1259 O O . ILE A 1 164 ? 13.392 -4.682 -12.522 1.00 91.56 164 ILE A O 1
ATOM 1263 N N . ARG A 1 165 ? 14.656 -6.285 -11.597 1.00 86.50 165 ARG A N 1
ATOM 1264 C CA . ARG A 1 165 ? 14.468 -5.840 -10.208 1.00 86.50 165 ARG A CA 1
ATOM 1265 C C . ARG A 1 165 ? 15.012 -4.426 -9.999 1.00 86.50 165 ARG A C 1
ATOM 1267 O O . ARG A 1 165 ? 14.391 -3.609 -9.333 1.00 86.50 165 ARG A O 1
ATOM 1274 N N . GLU A 1 166 ? 16.129 -4.112 -10.640 1.00 88.06 166 GLU A N 1
ATOM 1275 C CA . GLU A 1 166 ? 16.747 -2.788 -10.663 1.00 88.06 166 GLU A CA 1
ATOM 1276 C C . GLU A 1 166 ? 15.836 -1.762 -11.348 1.00 88.06 166 GLU A C 1
ATOM 1278 O O . GLU A 1 166 ? 15.754 -0.615 -10.915 1.00 88.06 166 GLU A O 1
ATOM 1283 N N . LYS A 1 167 ? 15.093 -2.181 -12.381 1.00 92.44 167 LYS A N 1
ATOM 1284 C CA . LYS A 1 167 ? 14.110 -1.335 -13.072 1.00 92.44 167 LYS A CA 1
ATOM 1285 C C . LYS A 1 167 ? 12.875 -1.099 -12.212 1.00 92.44 167 LYS A C 1
ATOM 1287 O O . LYS A 1 167 ? 12.452 0.043 -12.085 1.00 92.44 167 LYS A O 1
ATOM 1292 N N . TYR A 1 168 ? 12.346 -2.139 -11.568 1.00 90.25 168 TYR A N 1
ATOM 1293 C CA . TYR A 1 168 ? 11.273 -1.998 -10.578 1.00 90.25 168 TYR A CA 1
ATOM 1294 C C . TYR A 1 168 ? 11.656 -1.023 -9.463 1.00 90.25 168 TYR A C 1
ATOM 1296 O O . TYR A 1 168 ? 10.869 -0.155 -9.091 1.00 90.25 168 TYR A O 1
ATOM 1304 N N . ARG A 1 169 ? 12.893 -1.116 -8.969 1.00 87.12 169 ARG A N 1
ATOM 1305 C CA . ARG A 1 169 ? 13.415 -0.201 -7.959 1.00 87.12 169 ARG A CA 1
ATOM 1306 C C . ARG A 1 169 ? 13.544 1.232 -8.473 1.00 87.12 169 ARG A C 1
ATOM 1308 O O . ARG A 1 169 ? 13.126 2.157 -7.784 1.00 87.12 169 ARG A O 1
ATOM 1315 N N . ALA A 1 170 ? 14.083 1.421 -9.677 1.00 89.62 170 ALA A N 1
ATOM 1316 C CA . ALA A 1 170 ? 14.189 2.741 -10.295 1.00 89.62 170 ALA A CA 1
ATOM 1317 C C . ALA A 1 170 ? 12.811 3.389 -10.508 1.00 89.62 170 ALA A C 1
ATOM 1319 O O . ALA A 1 170 ? 12.655 4.576 -10.236 1.00 89.62 170 ALA A O 1
ATOM 1320 N N . PHE A 1 171 ? 11.813 2.605 -10.938 1.00 90.75 171 PHE A N 1
ATOM 1321 C CA . PHE A 1 171 ? 10.430 3.061 -11.079 1.00 90.75 171 PHE A CA 1
ATOM 1322 C C . PHE A 1 171 ? 9.897 3.619 -9.757 1.00 90.75 171 PHE A C 1
ATOM 1324 O O . PHE A 1 171 ? 9.493 4.776 -9.723 1.00 90.75 171 PHE A O 1
ATOM 1331 N N . TRP A 1 172 ? 9.957 2.846 -8.666 1.00 84.81 172 TRP A N 1
ATOM 1332 C CA . TRP A 1 172 ? 9.428 3.292 -7.373 1.00 84.81 172 TRP A CA 1
ATOM 1333 C C . TRP A 1 172 ? 10.187 4.473 -6.783 1.00 84.81 172 TRP A C 1
ATOM 1335 O O . TRP A 1 172 ? 9.554 5.391 -6.275 1.00 84.81 172 TRP A O 1
ATOM 1345 N N . LEU A 1 173 ? 11.521 4.490 -6.889 1.00 85.81 173 LEU A N 1
ATOM 1346 C CA . LEU A 1 173 ? 12.318 5.630 -6.432 1.00 85.81 173 LEU A CA 1
ATOM 1347 C C . LEU A 1 173 ? 11.874 6.934 -7.097 1.00 85.81 173 LEU A C 1
ATOM 1349 O O . LEU A 1 173 ? 11.689 7.936 -6.409 1.00 85.81 173 LEU A O 1
ATOM 1353 N N . ILE A 1 174 ? 11.730 6.923 -8.426 1.00 86.44 174 ILE A N 1
ATOM 1354 C CA . ILE A 1 174 ? 11.358 8.123 -9.176 1.00 86.44 174 ILE A CA 1
ATOM 1355 C C . ILE A 1 174 ? 9.890 8.464 -8.925 1.00 86.44 174 ILE A C 1
ATOM 1357 O O . ILE A 1 174 ? 9.601 9.608 -8.601 1.00 86.44 174 ILE A O 1
ATOM 1361 N N . ASN A 1 175 ? 8.987 7.484 -9.009 1.00 81.94 175 ASN A N 1
ATOM 1362 C CA . ASN A 1 175 ? 7.552 7.682 -8.810 1.00 81.94 175 ASN A CA 1
ATOM 1363 C C . ASN A 1 175 ? 7.249 8.279 -7.428 1.00 81.94 175 ASN A C 1
ATOM 1365 O O . ASN A 1 175 ? 6.534 9.268 -7.327 1.00 81.94 175 ASN A O 1
ATOM 1369 N N . ASP A 1 176 ? 7.840 7.728 -6.365 1.00 78.75 176 ASP A N 1
ATOM 1370 C CA . ASP A 1 176 ? 7.641 8.235 -5.007 1.00 78.75 176 ASP A CA 1
ATOM 1371 C C . ASP A 1 176 ? 8.249 9.629 -4.814 1.00 78.75 176 ASP A C 1
ATOM 1373 O O . ASP A 1 176 ? 7.699 10.445 -4.073 1.00 78.75 176 ASP A O 1
ATOM 1377 N N . TYR A 1 177 ? 9.379 9.914 -5.469 1.00 81.38 177 TYR A N 1
ATOM 1378 C CA . TYR A 1 177 ? 10.020 11.223 -5.398 1.00 81.38 177 TYR A CA 1
ATOM 1379 C C . TYR A 1 177 ? 9.264 12.299 -6.184 1.00 81.38 177 TYR A C 1
ATOM 1381 O O . TYR A 1 177 ? 9.169 13.437 -5.721 1.00 81.38 177 TYR A O 1
ATOM 1389 N N . GLU A 1 178 ? 8.699 11.953 -7.344 1.00 74.06 178 GLU A N 1
ATOM 1390 C CA . GLU A 1 178 ? 7.955 12.885 -8.191 1.00 74.06 178 GLU A CA 1
ATOM 1391 C C . GLU A 1 178 ? 6.792 13.533 -7.422 1.00 74.06 178 GLU A C 1
ATOM 1393 O O . GLU A 1 178 ? 6.570 14.727 -7.593 1.00 74.06 178 GLU A O 1
ATOM 1398 N N . TYR A 1 179 ? 6.135 12.840 -6.481 1.00 69.00 179 TYR A N 1
ATOM 1399 C CA . TYR A 1 179 ? 5.115 13.459 -5.616 1.00 69.00 179 TYR A CA 1
ATOM 1400 C C . TYR A 1 179 ? 5.650 14.638 -4.787 1.00 69.00 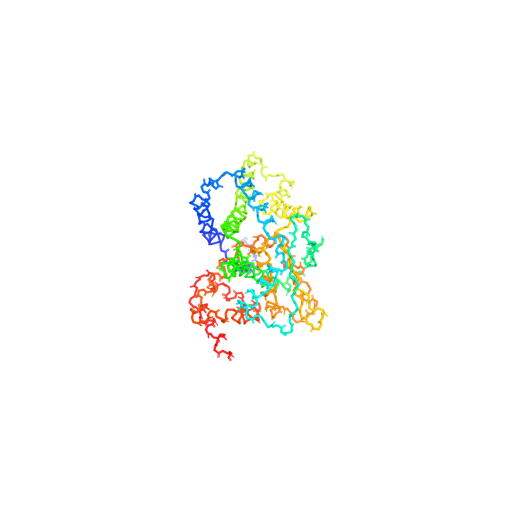179 TYR A C 1
ATOM 1402 O O . TYR A 1 179 ? 4.975 15.663 -4.673 1.00 69.00 179 TYR A O 1
ATOM 1410 N N . PHE A 1 180 ? 6.863 14.525 -4.235 1.00 72.62 180 PHE A N 1
ATOM 1411 C CA . PHE A 1 180 ? 7.503 15.626 -3.509 1.00 72.62 180 PHE A CA 1
ATOM 1412 C C . PHE A 1 180 ? 7.934 16.742 -4.457 1.00 72.62 180 PHE A C 1
ATOM 1414 O O . PHE A 1 180 ? 7.790 17.916 -4.128 1.00 72.62 180 PHE A O 1
ATOM 1421 N N . LEU A 1 181 ? 8.447 16.385 -5.636 1.00 71.12 181 LEU A N 1
ATOM 1422 C CA . LEU A 1 181 ? 8.887 17.352 -6.637 1.00 71.12 181 LEU A CA 1
ATOM 1423 C C . LEU A 1 181 ? 7.717 18.167 -7.196 1.00 71.12 181 LEU A C 1
ATOM 1425 O O . LEU A 1 181 ? 7.833 19.381 -7.342 1.00 71.12 181 LEU A O 1
ATOM 1429 N N . PHE A 1 182 ? 6.587 17.519 -7.482 1.00 68.00 182 PHE A N 1
ATOM 1430 C CA . PHE A 1 182 ? 5.368 18.199 -7.902 1.00 68.00 182 PHE A CA 1
ATOM 1431 C C . PHE A 1 182 ? 4.873 19.132 -6.804 1.00 68.00 182 PHE A C 1
ATOM 1433 O O . PHE A 1 182 ? 4.573 20.282 -7.099 1.00 68.00 182 PHE A O 1
ATOM 1440 N N . GLN A 1 183 ? 4.854 18.695 -5.542 1.00 64.69 183 GLN A N 1
ATOM 1441 C CA . GLN A 1 183 ? 4.473 19.576 -4.440 1.00 64.69 183 GLN A CA 1
ATOM 1442 C C . GLN A 1 183 ? 5.394 20.801 -4.334 1.00 64.69 183 GLN A C 1
ATOM 1444 O O . GLN A 1 183 ? 4.893 21.921 -4.294 1.00 64.69 183 GLN A O 1
ATOM 1449 N N . ASP A 1 184 ? 6.714 20.612 -4.353 1.00 67.75 184 ASP A N 1
ATOM 1450 C CA . ASP A 1 184 ? 7.687 21.710 -4.325 1.00 67.75 184 ASP A CA 1
ATOM 1451 C C . ASP A 1 184 ? 7.496 22.686 -5.493 1.00 67.75 184 ASP A C 1
ATOM 1453 O O . ASP A 1 184 ? 7.557 23.901 -5.311 1.00 67.75 184 ASP A O 1
ATOM 1457 N N . LEU A 1 185 ? 7.289 22.161 -6.705 1.00 64.31 185 LEU A N 1
ATOM 1458 C CA . LEU A 1 185 ? 7.098 22.967 -7.907 1.00 64.31 185 LEU A CA 1
ATOM 1459 C C . LEU A 1 185 ? 5.805 23.783 -7.818 1.00 64.31 185 LEU A C 1
ATOM 1461 O O . LEU A 1 185 ? 5.786 24.953 -8.195 1.00 64.31 185 LEU A O 1
ATOM 1465 N N . LEU A 1 186 ? 4.740 23.174 -7.296 1.00 60.47 186 LEU A N 1
ATOM 1466 C CA . LEU A 1 186 ? 3.466 23.840 -7.052 1.00 60.47 186 LEU A CA 1
ATOM 1467 C C . LEU A 1 186 ? 3.607 24.927 -5.978 1.00 60.47 186 LEU A C 1
ATOM 1469 O O . LEU A 1 186 ? 3.165 26.051 -6.196 1.00 60.47 186 LEU A O 1
ATOM 1473 N N . GLU A 1 187 ? 4.261 24.633 -4.854 1.00 60.28 187 GLU A N 1
ATOM 1474 C CA . GLU A 1 187 ? 4.536 25.612 -3.796 1.00 60.28 187 GLU A CA 1
ATOM 1475 C C . GLU A 1 187 ? 5.406 26.771 -4.311 1.00 60.28 187 GLU A C 1
ATOM 1477 O O . GLU A 1 187 ? 5.091 27.935 -4.068 1.00 60.28 187 GLU A O 1
ATOM 1482 N N . GLY A 1 188 ? 6.446 26.478 -5.094 1.00 58.97 188 GLY A N 1
ATOM 1483 C CA . GLY A 1 188 ? 7.307 27.481 -5.723 1.00 58.97 188 GLY A CA 1
ATOM 1484 C C . GLY A 1 188 ? 6.570 28.372 -6.727 1.00 58.97 188 GLY A C 1
ATOM 1485 O O . GLY A 1 188 ? 6.730 29.590 -6.698 1.00 58.97 188 GLY A O 1
ATOM 1486 N N . ALA A 1 189 ? 5.704 27.796 -7.566 1.00 54.84 189 ALA A N 1
ATOM 1487 C CA . ALA A 1 189 ? 4.897 28.543 -8.535 1.00 54.84 189 ALA A CA 1
ATOM 1488 C C . ALA A 1 189 ? 3.837 29.443 -7.872 1.00 54.84 189 ALA A C 1
ATOM 1490 O O . ALA A 1 189 ? 3.486 30.494 -8.415 1.00 54.84 189 ALA A O 1
ATOM 1491 N N . VAL A 1 190 ? 3.328 29.050 -6.700 1.00 48.31 190 VAL A N 1
ATOM 1492 C CA . VAL A 1 190 ? 2.438 29.881 -5.874 1.00 48.31 190 VAL A CA 1
ATOM 1493 C C . VAL A 1 190 ? 3.212 31.046 -5.255 1.00 48.31 190 VAL A C 1
ATOM 1495 O O . VAL A 1 190 ? 2.738 32.180 -5.287 1.00 48.31 190 VAL A O 1
ATOM 1498 N N . LEU A 1 191 ? 4.425 30.795 -4.753 1.00 42.03 191 LEU A N 1
ATOM 1499 C CA . LEU A 1 191 ? 5.278 31.815 -4.138 1.00 42.03 191 LEU A CA 1
ATOM 1500 C C . LEU A 1 191 ? 5.794 32.855 -5.148 1.00 42.03 191 LEU A C 1
ATOM 1502 O O . LEU A 1 191 ? 5.822 34.038 -4.824 1.00 42.03 191 LEU A O 1
ATOM 1506 N N . GLU A 1 192 ? 6.126 32.466 -6.384 1.00 47.97 192 GLU A N 1
ATOM 1507 C CA . GLU A 1 192 ? 6.518 33.414 -7.447 1.00 47.97 192 GLU A CA 1
ATOM 1508 C C . GLU A 1 192 ? 5.359 34.306 -7.934 1.00 47.97 192 GLU A C 1
ATOM 1510 O O . GLU A 1 192 ? 5.593 35.354 -8.535 1.00 47.97 192 GLU A O 1
ATOM 1515 N N . ARG A 1 193 ? 4.102 33.936 -7.655 1.00 46.56 193 ARG A N 1
ATOM 1516 C CA . ARG A 1 193 ? 2.911 34.760 -7.938 1.00 46.56 193 ARG A CA 1
ATOM 1517 C C . ARG A 1 193 ? 2.448 35.603 -6.741 1.00 46.56 193 ARG A C 1
ATOM 1519 O O . ARG A 1 193 ? 1.475 36.342 -6.877 1.00 46.56 193 ARG A O 1
ATOM 1526 N N . ALA A 1 194 ? 3.138 35.533 -5.600 1.00 43.62 194 ALA A N 1
ATOM 1527 C CA . ALA A 1 194 ? 2.748 36.201 -4.354 1.00 43.62 194 ALA A CA 1
ATOM 1528 C C . ALA A 1 194 ? 3.026 37.724 -4.311 1.00 43.62 194 ALA A C 1
ATOM 1530 O O . ALA A 1 194 ? 2.684 38.371 -3.325 1.00 43.62 194 ALA A O 1
ATOM 1531 N N . ASP A 1 195 ? 3.563 38.323 -5.382 1.00 47.25 195 ASP A N 1
ATOM 1532 C CA . ASP A 1 195 ? 3.662 39.789 -5.551 1.00 47.25 195 ASP A CA 1
ATOM 1533 C C . ASP A 1 195 ? 2.334 40.448 -6.009 1.00 47.25 195 ASP A C 1
ATOM 1535 O O . ASP A 1 195 ? 2.301 41.607 -6.431 1.00 47.25 195 ASP A O 1
ATOM 1539 N N . ILE A 1 196 ? 1.209 39.728 -5.929 1.00 46.19 196 ILE A N 1
ATOM 1540 C CA . ILE A 1 196 ? -0.134 40.218 -6.270 1.00 46.19 196 ILE A CA 1
ATOM 1541 C C . ILE A 1 196 ? -0.896 40.535 -4.965 1.00 46.19 196 ILE A C 1
ATOM 1543 O O . ILE A 1 196 ? -0.939 39.697 -4.066 1.00 46.19 196 ILE A O 1
ATOM 1547 N N . PRO A 1 197 ? -1.491 41.736 -4.811 1.00 43.72 197 PRO A N 1
ATOM 1548 C CA . PRO A 1 197 ? -2.015 42.197 -3.527 1.00 43.72 197 PRO A CA 1
ATOM 1549 C C . PRO A 1 197 ? -3.202 41.358 -2.994 1.00 43.72 197 PRO A C 1
ATOM 1551 O O . PRO A 1 197 ? -4.088 40.991 -3.767 1.00 43.72 197 PRO A O 1
ATOM 1554 N N . PRO A 1 198 ? -3.304 41.123 -1.668 1.00 44.25 198 PRO A N 1
ATOM 1555 C CA . PRO A 1 198 ? -4.012 39.966 -1.095 1.00 44.25 198 PRO A CA 1
ATOM 1556 C C . PRO A 1 198 ? -5.526 40.155 -0.865 1.00 44.25 198 PRO A C 1
ATOM 1558 O O . PRO A 1 198 ? -6.088 39.546 0.042 1.00 44.25 198 PRO A O 1
ATOM 1561 N N . GLN A 1 199 ? -6.202 41.056 -1.589 1.00 47.97 199 GLN A N 1
ATOM 1562 C CA . GLN A 1 199 ? -7.551 41.518 -1.190 1.00 47.97 199 GLN A CA 1
ATOM 1563 C C . GLN A 1 199 ? -8.650 41.370 -2.251 1.00 47.97 199 GLN A C 1
ATOM 1565 O O . GLN A 1 199 ? -9.731 41.933 -2.085 1.00 47.97 199 GLN A O 1
ATOM 1570 N N . ASP A 1 200 ? -8.417 40.609 -3.320 1.00 49.03 200 ASP A N 1
ATOM 1571 C CA . ASP A 1 200 ? -9.467 40.306 -4.298 1.00 49.03 200 ASP A CA 1
ATOM 1572 C C . ASP A 1 200 ? -10.243 39.031 -3.880 1.00 49.03 200 ASP A C 1
ATOM 1574 O O . ASP A 1 200 ? -9.625 37.981 -3.683 1.00 49.03 200 ASP A O 1
ATOM 1578 N N . PRO A 1 201 ? -11.583 39.069 -3.746 1.00 44.50 201 PRO A N 1
ATOM 1579 C CA . PRO A 1 201 ? -12.405 37.890 -3.445 1.00 44.50 201 PRO A CA 1
ATOM 1580 C C . PRO A 1 201 ? -12.224 36.736 -4.445 1.00 44.50 201 PRO A C 1
ATOM 1582 O O . PRO A 1 201 ? -12.369 35.570 -4.079 1.00 44.50 201 PRO A O 1
ATOM 1585 N N . VAL A 1 202 ? -11.871 37.046 -5.698 1.00 39.09 202 VAL A N 1
ATOM 1586 C CA . VAL A 1 202 ? -11.541 36.055 -6.732 1.00 39.09 202 VAL A CA 1
ATOM 1587 C C . VAL A 1 202 ? -10.214 35.360 -6.410 1.00 39.09 202 VAL A C 1
ATOM 1589 O O . VAL A 1 202 ? -10.081 34.162 -6.649 1.00 39.09 202 VAL A O 1
ATOM 1592 N N . ILE A 1 203 ? -9.259 36.075 -5.800 1.00 40.62 203 ILE A N 1
ATOM 1593 C CA . ILE A 1 203 ? -7.969 35.536 -5.345 1.00 40.62 203 ILE A CA 1
ATOM 1594 C C . ILE A 1 203 ? -8.144 34.668 -4.095 1.00 40.62 203 ILE A C 1
ATOM 1596 O O . ILE A 1 203 ? -7.522 33.622 -4.041 1.00 40.62 203 ILE A O 1
ATOM 1600 N N . GLN A 1 204 ? -9.027 34.996 -3.144 1.00 44.16 204 GLN A N 1
ATOM 1601 C CA . GLN A 1 204 ? -9.333 34.079 -2.026 1.00 44.16 204 GLN A CA 1
ATOM 1602 C C . GLN A 1 204 ? -9.980 32.769 -2.503 1.00 44.16 204 GLN A C 1
ATOM 1604 O O . GLN A 1 204 ? -9.657 31.695 -1.994 1.00 44.16 204 GLN A O 1
ATOM 1609 N N . GLY A 1 205 ? -10.853 32.839 -3.516 1.00 45.97 205 GLY A N 1
ATOM 1610 C CA . GLY A 1 205 ? -11.388 31.648 -4.182 1.00 45.97 205 GLY A CA 1
ATOM 1611 C C . GLY A 1 205 ? -10.298 30.849 -4.904 1.00 45.97 205 GLY A C 1
ATOM 1612 O O . GLY A 1 205 ? -10.260 29.623 -4.818 1.00 45.97 205 GLY A O 1
ATOM 1613 N N . LEU A 1 206 ? -9.363 31.549 -5.552 1.00 36.59 206 LEU A N 1
ATOM 1614 C CA . LEU A 1 206 ? -8.203 30.955 -6.208 1.00 36.59 206 LEU A CA 1
ATOM 1615 C C . LEU A 1 206 ? -7.125 30.479 -5.231 1.00 36.59 206 LEU A C 1
ATOM 1617 O O . LEU A 1 206 ? -6.444 29.548 -5.587 1.00 36.59 206 LEU A O 1
ATOM 1621 N N . GLU A 1 207 ? -6.953 31.004 -4.020 1.00 40.66 207 GLU A N 1
ATOM 1622 C CA . GLU A 1 207 ? -6.014 30.479 -3.011 1.00 40.66 207 GLU A CA 1
ATOM 1623 C C . GLU A 1 207 ? -6.514 29.157 -2.415 1.00 40.66 207 GLU A C 1
ATOM 1625 O O . GLU A 1 207 ? -5.713 28.276 -2.103 1.00 40.66 207 GLU A O 1
ATOM 1630 N N . GLY A 1 208 ? -7.835 28.973 -2.324 1.00 46.28 208 GLY A N 1
ATOM 1631 C CA . GLY A 1 208 ? -8.439 27.670 -2.029 1.00 46.28 208 GLY A CA 1
ATOM 1632 C C . GLY A 1 208 ? -8.217 26.642 -3.147 1.00 46.28 208 GLY A C 1
ATOM 1633 O O . GLY A 1 208 ? -8.031 25.459 -2.864 1.00 46.28 208 GLY A O 1
ATOM 1634 N N . LEU A 1 209 ? -8.179 27.105 -4.403 1.00 38.59 209 LEU A N 1
ATOM 1635 C CA . LEU A 1 209 ? -7.967 26.293 -5.609 1.00 38.59 209 LEU A CA 1
ATOM 1636 C C . LEU A 1 209 ? -6.469 26.053 -5.930 1.00 38.59 209 LEU A C 1
ATOM 1638 O O . LEU A 1 209 ? -6.073 24.971 -6.350 1.00 38.59 209 LEU A O 1
ATOM 1642 N N . LEU A 1 210 ? -5.620 27.057 -5.697 1.00 39.00 210 LEU A N 1
ATOM 1643 C CA . LEU A 1 210 ? -4.202 27.164 -6.075 1.00 39.00 210 LEU A CA 1
ATOM 1644 C C . LEU A 1 210 ? -3.243 27.014 -4.902 1.00 39.00 210 LEU A C 1
ATOM 1646 O O . LEU A 1 210 ? -2.052 26.837 -5.142 1.00 39.00 210 LEU A O 1
ATOM 1650 N N . GLY A 1 211 ? -3.691 27.066 -3.645 1.00 45.50 211 GLY A N 1
ATOM 1651 C CA . GLY A 1 211 ? -2.863 26.558 -2.558 1.00 45.50 211 GLY A CA 1
ATOM 1652 C C . GLY A 1 211 ? -2.504 25.133 -2.954 1.00 45.50 211 GLY A C 1
ATOM 1653 O O . GLY A 1 211 ? -3.429 24.365 -3.183 1.00 45.50 211 GLY A O 1
ATOM 1654 N N . GLY A 1 212 ? -1.214 24.800 -3.121 1.00 49.09 212 GLY A N 1
ATOM 1655 C CA . GLY A 1 212 ? -0.726 23.657 -3.929 1.00 49.09 212 GLY A CA 1
ATOM 1656 C C . GLY A 1 212 ? -1.409 22.291 -3.712 1.00 49.09 212 GLY A C 1
ATOM 1657 O O . GLY A 1 212 ? -1.304 21.396 -4.543 1.00 49.09 212 GLY A O 1
ATOM 1658 N N . ARG A 1 213 ? -2.178 22.164 -2.629 1.00 49.31 213 ARG A N 1
ATOM 1659 C CA . ARG A 1 213 ? -3.148 21.115 -2.299 1.00 49.31 213 ARG A CA 1
ATOM 1660 C C . ARG A 1 213 ? -4.347 20.994 -3.266 1.00 49.31 2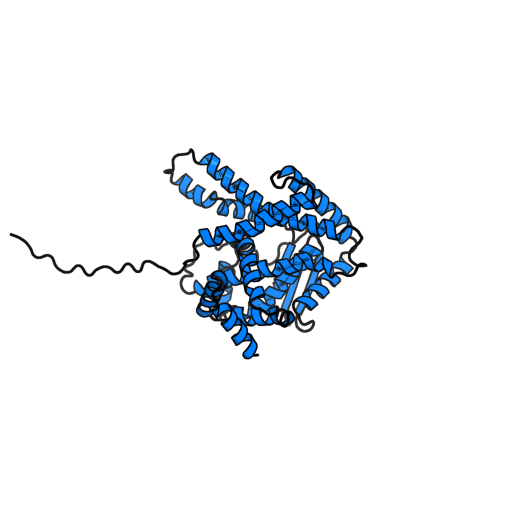13 ARG A C 1
ATOM 1662 O O . ARG A 1 213 ? -4.695 19.871 -3.612 1.00 49.31 213 ARG A O 1
ATOM 1669 N N . GLY A 1 214 ? -4.979 22.091 -3.695 1.00 52.31 214 GLY A N 1
ATOM 1670 C CA . GLY A 1 214 ? -6.132 22.072 -4.614 1.00 52.31 214 GLY A CA 1
ATOM 1671 C C . GLY A 1 214 ? -5.727 21.705 -6.043 1.00 52.31 214 GLY A C 1
ATOM 1672 O O . GLY A 1 214 ? -6.312 20.818 -6.658 1.00 52.31 214 GLY A O 1
ATOM 1673 N N . LEU A 1 215 ? -4.622 22.282 -6.512 1.00 52.75 215 LEU A N 1
ATOM 1674 C CA . LEU A 1 215 ? -4.074 22.009 -7.836 1.00 52.75 215 LEU A CA 1
ATOM 1675 C C . LEU A 1 215 ? -3.528 20.575 -7.972 1.00 52.75 215 LEU A C 1
ATOM 1677 O O . LEU A 1 215 ? -3.719 19.949 -9.010 1.00 52.75 215 LEU A O 1
ATOM 1681 N N . MET A 1 216 ? -2.911 20.005 -6.928 1.00 55.50 216 MET A N 1
ATOM 1682 C CA . MET A 1 216 ? -2.512 18.589 -6.937 1.00 55.50 216 MET A CA 1
ATOM 1683 C C . MET A 1 216 ? -3.731 17.663 -7.072 1.00 55.50 216 MET A C 1
ATOM 1685 O O . MET A 1 216 ? -3.697 16.710 -7.849 1.00 55.50 216 MET A O 1
ATOM 1689 N N . LYS A 1 217 ? -4.830 17.969 -6.370 1.00 58.81 217 LYS A N 1
ATOM 1690 C CA . LYS A 1 217 ? -6.098 17.244 -6.513 1.00 58.81 217 LYS A CA 1
ATOM 1691 C C . LYS A 1 217 ? -6.633 17.339 -7.944 1.00 58.81 217 LYS A C 1
ATOM 1693 O O . LYS A 1 217 ? -7.035 16.319 -8.492 1.00 58.81 217 LYS A O 1
ATOM 1698 N N . GLU A 1 218 ? -6.603 18.516 -8.565 1.00 60.88 218 GLU A N 1
ATOM 1699 C CA . GLU A 1 218 ? -7.024 18.694 -9.962 1.00 60.88 218 GLU A CA 1
ATOM 1700 C C . GLU A 1 218 ? -6.128 17.938 -10.952 1.00 60.88 218 GLU A C 1
ATOM 1702 O O . GLU A 1 218 ? -6.639 17.324 -11.883 1.00 60.88 218 GLU A O 1
ATOM 1707 N N . ILE A 1 219 ? -4.808 17.920 -10.742 1.00 63.09 219 ILE A N 1
ATOM 1708 C CA . ILE A 1 219 ? -3.859 17.173 -11.583 1.00 63.09 219 ILE A CA 1
ATOM 1709 C C . ILE A 1 219 ? -4.078 15.665 -11.447 1.00 63.09 219 ILE A C 1
ATOM 1711 O O . ILE A 1 219 ? -4.121 14.969 -12.461 1.00 63.09 219 ILE A O 1
ATOM 1715 N N . MET A 1 220 ? -4.247 15.153 -10.223 1.00 64.38 220 MET A N 1
ATOM 1716 C CA . MET A 1 220 ? -4.568 13.741 -10.000 1.00 64.38 220 MET A CA 1
ATOM 1717 C C . MET A 1 220 ? -5.925 13.386 -10.606 1.00 64.38 220 MET A C 1
ATOM 1719 O O . MET A 1 220 ? -6.026 12.386 -11.307 1.00 64.38 220 MET A O 1
ATOM 1723 N N . ALA A 1 221 ? -6.943 14.229 -10.414 1.00 65.62 221 ALA A N 1
ATOM 1724 C CA . ALA A 1 221 ? -8.263 14.034 -11.004 1.00 65.62 221 ALA A CA 1
ATOM 1725 C C . ALA A 1 221 ? -8.219 14.079 -12.535 1.00 65.62 221 ALA A C 1
ATOM 1727 O O . ALA A 1 221 ? -8.881 13.277 -13.182 1.00 65.62 221 ALA A O 1
ATOM 1728 N N . LEU A 1 222 ? -7.419 14.964 -13.134 1.00 61.16 222 LEU A N 1
ATOM 1729 C CA . LEU A 1 222 ? -7.221 15.020 -14.579 1.00 61.16 222 LEU A CA 1
ATOM 1730 C C . LEU A 1 222 ? -6.475 13.782 -15.083 1.00 61.16 222 LEU A C 1
ATOM 1732 O O . LEU A 1 222 ? -6.888 13.194 -16.078 1.00 61.16 222 LEU A O 1
ATOM 1736 N N . GLY A 1 223 ? -5.405 13.372 -14.397 1.00 62.91 223 GLY A N 1
ATOM 1737 C CA . GLY A 1 223 ? -4.641 12.162 -14.701 1.00 62.91 223 GLY A CA 1
ATOM 1738 C C . GLY A 1 223 ? -5.524 10.919 -14.652 1.00 62.91 223 GLY A C 1
ATOM 1739 O O . GLY A 1 223 ? -5.553 10.140 -15.602 1.00 62.91 223 GLY A O 1
ATOM 1740 N N . ASP A 1 224 ? -6.331 10.797 -13.603 1.00 65.94 224 ASP A N 1
ATOM 1741 C CA . ASP A 1 224 ? -7.379 9.796 -13.483 1.00 65.94 224 ASP A CA 1
ATOM 1742 C C . ASP A 1 224 ? -8.373 9.917 -14.656 1.00 65.94 224 ASP A C 1
ATOM 1744 O O . ASP A 1 224 ? -8.614 8.955 -15.395 1.00 65.94 224 ASP A O 1
ATOM 1748 N N . GLN A 1 225 ? -8.877 11.120 -14.939 1.00 63.31 225 GLN A N 1
ATOM 1749 C CA . GLN A 1 225 ? -9.850 11.345 -16.005 1.00 63.31 225 GLN A CA 1
ATOM 1750 C C . GLN A 1 225 ? -9.364 10.893 -17.384 1.00 63.31 225 GLN A C 1
ATOM 1752 O O . GLN A 1 225 ? -10.139 10.270 -18.115 1.00 63.31 225 GLN A O 1
ATOM 1757 N N . ILE A 1 226 ? -8.094 11.153 -17.702 1.00 54.91 226 ILE A N 1
ATOM 1758 C CA . ILE A 1 226 ? -7.465 10.836 -18.990 1.00 54.91 226 ILE A CA 1
ATOM 1759 C C . ILE A 1 226 ? -6.730 9.483 -19.003 1.00 54.91 226 ILE A C 1
ATOM 1761 O O . ILE A 1 226 ? -6.092 9.151 -19.999 1.00 54.91 226 ILE A O 1
ATOM 1765 N N . GLY A 1 227 ? -6.836 8.681 -17.936 1.00 58.47 227 GLY A N 1
ATOM 1766 C CA . GLY A 1 227 ? -6.355 7.293 -17.909 1.00 58.47 227 GLY A CA 1
ATOM 1767 C C . GLY A 1 227 ? -4.893 7.088 -17.497 1.00 58.47 227 GLY A C 1
ATOM 1768 O O . GLY A 1 227 ? -4.365 5.991 -17.667 1.00 58.47 227 GLY A O 1
ATOM 1769 N N . LEU A 1 228 ? -4.229 8.093 -16.927 1.00 66.19 228 LEU A N 1
ATOM 1770 C CA . LEU A 1 228 ? -2.858 8.003 -16.407 1.00 66.19 228 LEU A CA 1
ATOM 1771 C C . LEU A 1 228 ? -2.830 7.353 -15.012 1.00 66.19 228 LEU A C 1
ATOM 1773 O O . LEU A 1 228 ? -2.395 7.963 -14.038 1.00 66.19 228 LEU A O 1
ATOM 1777 N N . ARG A 1 229 ? -3.301 6.105 -14.910 1.00 78.62 229 ARG A N 1
ATOM 1778 C CA . ARG A 1 229 ? -3.248 5.303 -13.677 1.00 78.62 229 ARG A CA 1
ATOM 1779 C C . ARG A 1 229 ? -2.114 4.288 -13.750 1.00 78.62 229 ARG A C 1
ATOM 1781 O O . ARG A 1 229 ? -1.997 3.557 -14.733 1.00 78.62 229 ARG A O 1
ATOM 1788 N N . ALA A 1 230 ? -1.312 4.205 -12.691 1.00 85.44 230 ALA A N 1
ATOM 1789 C CA . ALA A 1 230 ? -0.323 3.138 -12.548 1.00 85.44 230 ALA A CA 1
ATOM 1790 C C . ALA A 1 230 ? -0.967 1.825 -12.067 1.00 85.44 230 ALA A C 1
ATOM 1792 O O . ALA A 1 230 ? -0.560 0.741 -12.482 1.00 85.44 230 ALA A O 1
ATOM 1793 N N . GLY A 1 231 ? -1.993 1.908 -11.226 1.00 89.69 231 GLY A N 1
ATOM 1794 C CA . GLY A 1 231 ? -2.720 0.756 -10.716 1.00 89.69 231 GLY A CA 1
ATOM 1795 C C . GLY A 1 231 ? -4.052 1.164 -10.107 1.00 89.69 231 GLY A C 1
ATOM 1796 O O . GLY A 1 231 ? -4.335 2.354 -9.954 1.00 89.69 231 GLY A O 1
ATOM 1797 N N . LYS A 1 232 ? -4.889 0.170 -9.819 1.00 90.31 232 LYS A N 1
ATOM 1798 C CA . LYS A 1 232 ? -6.160 0.345 -9.117 1.00 90.31 232 LYS A CA 1
ATOM 1799 C C . LYS A 1 232 ? -6.559 -0.959 -8.442 1.00 90.31 232 LYS A C 1
ATOM 1801 O O . LYS A 1 232 ? -6.384 -2.027 -9.024 1.00 90.31 232 LYS A O 1
ATOM 1806 N N . VAL A 1 233 ? -7.163 -0.864 -7.264 1.00 92.12 233 VAL A N 1
ATOM 1807 C CA . VAL A 1 233 ? -7.812 -1.986 -6.584 1.00 92.12 233 VAL A CA 1
ATOM 1808 C C . VAL A 1 233 ? -9.240 -1.628 -6.197 1.00 92.12 233 VAL A C 1
ATOM 1810 O O . VAL A 1 233 ? -9.545 -0.472 -5.910 1.00 92.12 233 VAL A O 1
ATOM 1813 N N . SER A 1 234 ? -10.101 -2.639 -6.174 1.00 90.50 234 SER A N 1
ATOM 1814 C CA . SER A 1 234 ? -11.418 -2.593 -5.545 1.00 90.50 234 SER A CA 1
ATOM 1815 C C . SER A 1 234 ? -11.651 -3.862 -4.737 1.00 90.50 234 SER A C 1
ATOM 1817 O O . SER A 1 234 ? -11.076 -4.914 -5.043 1.00 90.50 234 SER A O 1
ATOM 1819 N N . VAL A 1 235 ? -12.503 -3.755 -3.723 1.00 90.12 235 VAL A N 1
ATOM 1820 C CA . VAL A 1 235 ? -12.933 -4.888 -2.911 1.00 90.12 235 VAL A CA 1
ATOM 1821 C C . VAL A 1 235 ? -14.452 -4.923 -2.896 1.00 90.12 235 VAL A C 1
ATOM 1823 O O . VAL A 1 235 ? -15.097 -3.976 -2.453 1.00 90.12 235 VAL A O 1
ATOM 1826 N N . ASP A 1 236 ? -15.011 -6.014 -3.405 1.00 86.06 236 ASP A N 1
ATOM 1827 C CA . ASP A 1 236 ? -16.446 -6.260 -3.451 1.00 86.06 236 ASP A CA 1
ATOM 1828 C C . ASP A 1 236 ? -16.846 -7.255 -2.353 1.00 86.06 236 ASP A C 1
ATOM 1830 O O . ASP A 1 236 ? -16.265 -8.336 -2.224 1.00 86.06 236 ASP A O 1
ATOM 1834 N N . TYR A 1 237 ? -17.852 -6.873 -1.568 1.00 83.12 237 TYR A N 1
ATOM 1835 C CA . TYR A 1 237 ? -18.414 -7.653 -0.463 1.00 83.12 237 TYR A CA 1
ATOM 1836 C C . TYR A 1 237 ? -19.817 -8.203 -0.773 1.00 83.12 237 TYR A C 1
ATOM 1838 O O . TYR A 1 237 ? -20.442 -8.797 0.100 1.00 83.12 237 TYR A O 1
ATOM 1846 N N . SER A 1 238 ? -20.347 -7.971 -1.978 1.00 78.88 238 SER A N 1
ATOM 1847 C CA . SER A 1 238 ? -21.725 -8.325 -2.350 1.00 78.88 238 SER A CA 1
ATOM 1848 C C . SER A 1 238 ? -21.930 -9.813 -2.657 1.00 78.88 238 SER A C 1
ATOM 1850 O O . SER A 1 238 ? -23.062 -10.301 -2.622 1.00 78.88 238 SER A O 1
ATOM 1852 N N . GLY A 1 239 ? -20.850 -10.535 -2.966 1.00 77.75 239 GLY A N 1
ATOM 1853 C CA . GLY A 1 239 ? -20.868 -11.969 -3.250 1.00 77.75 239 GLY A CA 1
ATOM 1854 C C . GLY A 1 239 ? -20.841 -12.854 -1.999 1.00 77.75 239 GLY A C 1
ATOM 1855 O O . GLY A 1 239 ? -20.746 -12.383 -0.871 1.00 77.75 239 GLY A O 1
ATOM 1856 N N . GLU A 1 240 ? -20.878 -14.175 -2.210 1.00 82.81 240 GLU A N 1
ATOM 1857 C CA . GLU A 1 240 ? -20.693 -15.177 -1.141 1.00 82.81 240 GLU A CA 1
ATOM 1858 C C . GLU A 1 240 ? -19.310 -15.070 -0.477 1.00 82.81 240 GLU A C 1
ATOM 1860 O O . GLU A 1 240 ? -19.161 -15.300 0.722 1.00 82.81 240 GLU A O 1
ATOM 1865 N N . PHE A 1 241 ? -18.305 -14.686 -1.264 1.00 87.94 241 PHE A N 1
ATOM 1866 C CA . PHE A 1 241 ? -16.935 -14.459 -0.827 1.00 87.94 241 PHE A CA 1
ATOM 1867 C C . PHE A 1 241 ? -16.507 -13.043 -1.182 1.00 87.94 241 PHE A C 1
ATOM 1869 O O . PHE A 1 241 ? -16.901 -12.516 -2.227 1.00 87.94 241 PHE A O 1
ATOM 1876 N N . ALA A 1 242 ? -15.659 -12.456 -0.338 1.00 90.56 242 ALA A N 1
ATOM 1877 C CA . ALA A 1 242 ? -15.065 -11.164 -0.634 1.00 90.56 242 ALA A CA 1
ATOM 1878 C C . ALA A 1 242 ? -14.178 -11.281 -1.878 1.00 90.56 242 ALA A C 1
ATOM 1880 O O . ALA A 1 242 ? -13.426 -12.250 -2.023 1.00 90.56 242 ALA A O 1
ATOM 1881 N N . LYS A 1 243 ? -14.265 -10.305 -2.778 1.00 94.25 243 LYS A N 1
ATOM 1882 C CA . LYS A 1 243 ? -13.568 -10.330 -4.061 1.00 94.25 243 LYS A CA 1
ATOM 1883 C C . LYS A 1 243 ? -12.661 -9.114 -4.203 1.00 94.25 243 LYS A C 1
ATOM 1885 O O . LYS A 1 243 ? -13.143 -7.989 -4.282 1.00 94.25 243 LYS A O 1
ATOM 1890 N N . ILE A 1 244 ? -11.352 -9.345 -4.274 1.00 95.38 244 ILE A N 1
ATOM 1891 C CA . ILE A 1 244 ? -10.359 -8.316 -4.600 1.00 95.38 244 ILE A CA 1
ATOM 1892 C C . ILE A 1 244 ? -10.135 -8.335 -6.109 1.00 95.38 244 ILE A C 1
ATOM 1894 O O . ILE A 1 244 ? -9.758 -9.368 -6.658 1.00 95.38 244 ILE A O 1
ATOM 1898 N N . VAL A 1 245 ? -10.305 -7.189 -6.764 1.00 95.50 245 VAL A N 1
ATOM 1899 C CA . VAL A 1 245 ? -9.943 -7.006 -8.175 1.00 95.50 245 VAL A CA 1
ATOM 1900 C C . VAL A 1 245 ? -8.880 -5.923 -8.265 1.00 95.50 245 VAL A C 1
ATOM 1902 O O . VAL A 1 245 ? -9.152 -4.773 -7.916 1.00 95.50 245 VAL A O 1
ATOM 1905 N N . ALA A 1 246 ? -7.682 -6.285 -8.721 1.00 95.94 246 ALA A N 1
ATOM 1906 C CA . ALA A 1 246 ? -6.535 -5.388 -8.800 1.00 95.94 246 ALA A CA 1
ATOM 1907 C C . ALA A 1 246 ? -5.916 -5.366 -10.199 1.00 95.94 246 ALA A C 1
ATOM 1909 O O . ALA A 1 246 ? -5.722 -6.403 -10.834 1.00 95.94 246 ALA A O 1
ATOM 1910 N N . TYR A 1 247 ? -5.548 -4.166 -10.636 1.00 96.12 247 TYR A N 1
ATOM 1911 C CA . TYR A 1 247 ? -4.855 -3.897 -11.886 1.00 96.12 247 TYR A CA 1
ATOM 1912 C C . TYR A 1 247 ? -3.550 -3.158 -11.609 1.00 96.12 247 TYR A C 1
ATOM 1914 O O . TYR A 1 247 ? -3.514 -2.247 -10.782 1.00 96.12 247 TYR A O 1
ATOM 1922 N N . GLY A 1 248 ? -2.492 -3.497 -12.341 1.00 95.12 248 GLY A N 1
ATOM 1923 C CA . GLY A 1 248 ? -1.224 -2.774 -12.287 1.00 95.12 248 GLY A CA 1
ATOM 1924 C C . GLY A 1 248 ? -0.515 -2.752 -13.634 1.00 95.12 248 GLY A C 1
ATOM 1925 O O . GLY A 1 248 ? -0.578 -3.712 -14.396 1.00 95.12 248 GLY A O 1
ATOM 1926 N N . ILE A 1 249 ? 0.203 -1.667 -13.924 1.00 94.38 249 ILE A N 1
ATOM 1927 C CA . ILE A 1 249 ? 1.003 -1.546 -15.159 1.00 94.38 249 ILE A CA 1
ATOM 1928 C C . ILE A 1 249 ? 2.313 -2.348 -15.131 1.00 94.38 249 ILE A C 1
ATOM 1930 O O . ILE A 1 249 ? 3.048 -2.411 -16.117 1.00 94.38 249 ILE A O 1
ATOM 1934 N N . SER A 1 250 ? 2.650 -2.893 -13.964 1.00 94.88 250 SER A N 1
ATOM 1935 C CA . SER A 1 250 ? 3.847 -3.687 -13.716 1.00 94.88 250 SER A CA 1
ATOM 1936 C C . SER A 1 250 ? 3.632 -4.613 -12.528 1.00 94.88 250 SER A C 1
ATOM 1938 O O . SER A 1 250 ? 2.762 -4.365 -11.689 1.00 94.88 250 SER A O 1
ATOM 1940 N N . PHE A 1 251 ? 4.450 -5.656 -12.428 1.00 95.69 251 PHE A N 1
ATOM 1941 C CA . PHE A 1 251 ? 4.382 -6.627 -11.340 1.00 95.69 251 PHE A CA 1
ATOM 1942 C C . PHE A 1 251 ? 4.463 -5.990 -9.937 1.00 95.69 251 PHE A C 1
ATOM 1944 O O . PHE A 1 251 ? 3.592 -6.276 -9.117 1.00 95.69 251 PHE A O 1
ATOM 1951 N N . PRO A 1 252 ? 5.400 -5.067 -9.640 1.00 91.88 252 PRO A N 1
ATOM 1952 C CA . PRO A 1 252 ? 5.425 -4.386 -8.347 1.00 91.88 252 PRO A CA 1
ATOM 1953 C C . PRO A 1 252 ? 4.185 -3.537 -8.060 1.00 91.88 252 PRO A C 1
ATOM 1955 O O . PRO A 1 252 ? 3.758 -3.460 -6.911 1.00 91.88 252 PRO A O 1
ATOM 1958 N N . VAL A 1 253 ? 3.611 -2.890 -9.081 1.00 94.06 253 VAL A N 1
ATOM 1959 C CA . VAL A 1 253 ? 2.386 -2.095 -8.906 1.00 94.06 253 VAL A CA 1
ATOM 1960 C C . VAL A 1 253 ? 1.194 -3.006 -8.637 1.00 94.06 253 VAL A C 1
ATOM 1962 O O . VAL A 1 253 ? 0.408 -2.725 -7.742 1.00 94.06 253 VAL A O 1
ATOM 1965 N N . LEU A 1 254 ? 1.101 -4.145 -9.322 1.00 97.12 254 LEU A N 1
ATOM 1966 C CA . LEU A 1 254 ? 0.071 -5.139 -9.034 1.00 97.12 254 LEU A CA 1
ATOM 1967 C C . LEU A 1 254 ? 0.200 -5.694 -7.605 1.00 97.12 254 LEU A C 1
ATOM 1969 O O . LEU A 1 254 ? -0.800 -5.782 -6.898 1.00 97.12 254 LEU A O 1
ATOM 1973 N N . CYS A 1 255 ? 1.419 -5.999 -7.144 1.00 95.00 255 CYS A N 1
ATOM 1974 C CA . CYS A 1 255 ? 1.667 -6.385 -5.752 1.00 95.00 255 CYS A CA 1
ATOM 1975 C C . CYS A 1 255 ? 1.237 -5.289 -4.767 1.00 95.00 255 CYS A C 1
ATOM 1977 O O . CYS A 1 255 ? 0.634 -5.599 -3.744 1.00 95.00 255 CYS A O 1
ATOM 1979 N N . HIS A 1 256 ? 1.527 -4.018 -5.065 1.00 92.44 256 HIS A N 1
ATOM 1980 C 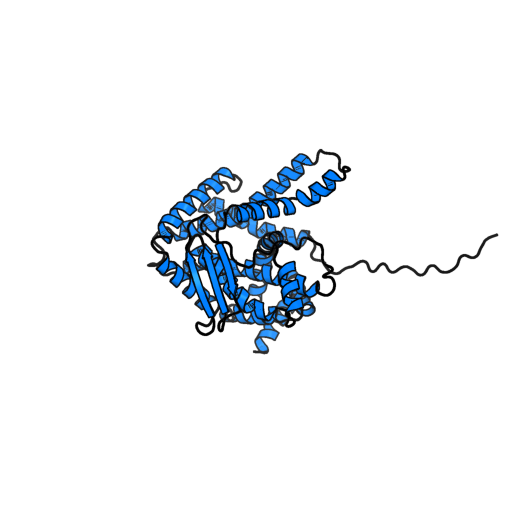CA . HIS A 1 256 ? 1.099 -2.877 -4.254 1.00 92.44 256 HIS A CA 1
ATOM 1981 C C . HIS A 1 256 ? -0.433 -2.784 -4.151 1.00 92.44 256 HIS A C 1
ATOM 1983 O O . HIS A 1 256 ? -0.965 -2.723 -3.044 1.00 92.44 256 HIS A O 1
ATOM 1989 N N . GLU A 1 257 ? -1.145 -2.850 -5.277 1.00 95.38 257 GLU A N 1
ATOM 1990 C CA . GLU A 1 257 ? -2.610 -2.760 -5.314 1.00 95.38 257 GLU A CA 1
ATOM 1991 C C . GLU A 1 257 ? -3.295 -3.970 -4.661 1.00 95.38 257 GLU A C 1
ATOM 1993 O O . GLU A 1 257 ? -4.233 -3.807 -3.883 1.00 95.38 257 GLU A O 1
ATOM 1998 N N . LEU A 1 258 ? -2.793 -5.189 -4.879 1.00 97.12 258 LEU A N 1
ATOM 1999 C CA . LEU A 1 258 ? -3.289 -6.379 -4.177 1.00 97.12 258 LEU A CA 1
ATOM 2000 C C . LEU A 1 258 ? -3.067 -6.287 -2.664 1.00 97.12 258 LEU A C 1
ATOM 2002 O O . LEU A 1 258 ? -3.944 -6.670 -1.890 1.00 97.12 258 LEU A O 1
ATOM 2006 N N . TYR A 1 259 ? -1.919 -5.760 -2.231 1.00 94.88 259 TYR A N 1
ATOM 2007 C CA . TYR A 1 259 ? -1.638 -5.553 -0.812 1.00 94.88 259 TYR A CA 1
ATOM 2008 C C . TYR A 1 259 ? -2.610 -4.540 -0.192 1.00 94.88 259 TYR A C 1
ATOM 2010 O O . TYR A 1 259 ? -3.114 -4.784 0.904 1.00 94.88 259 TYR A O 1
ATOM 2018 N N . LYS A 1 260 ? -2.934 -3.447 -0.906 1.00 93.56 260 LYS A N 1
ATOM 2019 C CA . LYS A 1 260 ? -4.001 -2.508 -0.508 1.00 93.56 260 LYS A CA 1
ATOM 2020 C C . LYS A 1 260 ? -5.330 -3.233 -0.347 1.00 93.56 260 LYS A C 1
ATOM 2022 O O . LYS A 1 260 ? -5.942 -3.115 0.706 1.00 93.56 260 LYS A O 1
ATOM 2027 N N . GLY A 1 261 ? -5.735 -4.029 -1.339 1.00 94.75 261 GLY A N 1
ATOM 2028 C CA . GLY A 1 261 ? -6.971 -4.816 -1.275 1.00 94.75 261 GLY A CA 1
ATOM 2029 C C . GLY A 1 261 ? -7.013 -5.771 -0.079 1.00 94.75 261 GLY A C 1
ATOM 2030 O O . GLY A 1 261 ? -8.032 -5.882 0.594 1.00 94.75 261 GLY A O 1
ATOM 2031 N N . GLY A 1 262 ? -5.891 -6.415 0.246 1.00 95.31 262 GLY A N 1
ATOM 2032 C CA . GLY A 1 262 ? -5.796 -7.280 1.420 1.00 95.31 262 GLY A CA 1
ATOM 2033 C C . GLY A 1 262 ? -5.901 -6.532 2.750 1.00 95.31 262 GLY A C 1
ATOM 2034 O O . GLY A 1 262 ? -6.591 -6.993 3.657 1.00 95.31 262 GLY A O 1
ATOM 2035 N N . LEU A 1 263 ? -5.266 -5.363 2.871 1.00 94.75 263 LEU A N 1
ATOM 2036 C CA . LEU A 1 263 ? -5.439 -4.508 4.048 1.00 94.75 263 LEU A CA 1
ATOM 2037 C C . LEU A 1 263 ? -6.857 -3.932 4.136 1.00 94.75 263 LEU A C 1
ATOM 2039 O O . LEU A 1 263 ? -7.371 -3.790 5.241 1.00 94.75 263 LEU A O 1
ATOM 2043 N N . GLU A 1 264 ? -7.501 -3.648 3.005 1.00 93.38 264 GLU A N 1
ATOM 2044 C CA . GLU A 1 264 ? -8.887 -3.177 2.952 1.00 93.38 264 GLU A CA 1
ATOM 2045 C C . GLU A 1 264 ? -9.862 -4.225 3.508 1.00 93.38 264 GLU A C 1
ATOM 2047 O O . GLU A 1 264 ? -10.727 -3.888 4.313 1.00 93.38 264 GLU A O 1
ATOM 2052 N N . LEU A 1 265 ? -9.664 -5.510 3.183 1.00 92.38 265 LEU A N 1
ATOM 2053 C CA . LEU A 1 265 ? -10.436 -6.604 3.788 1.00 92.38 265 LEU A CA 1
ATOM 2054 C C . LEU A 1 265 ? -10.314 -6.627 5.315 1.00 92.38 265 LEU A C 1
ATOM 2056 O O . LEU A 1 265 ? -11.296 -6.850 6.022 1.00 92.38 265 LEU A O 1
ATOM 2060 N N . ILE A 1 266 ? -9.109 -6.395 5.837 1.00 93.12 266 ILE A N 1
ATOM 2061 C CA . ILE A 1 266 ? -8.881 -6.331 7.283 1.00 93.12 266 ILE A CA 1
ATOM 2062 C C . ILE A 1 266 ? -9.573 -5.089 7.859 1.00 93.12 266 ILE A C 1
ATOM 2064 O O . ILE A 1 266 ? -10.286 -5.184 8.861 1.00 93.12 266 ILE A O 1
ATOM 2068 N N . ALA A 1 267 ? -9.414 -3.943 7.195 1.00 92.75 267 ALA A N 1
ATOM 2069 C CA . ALA A 1 267 ? -9.982 -2.655 7.573 1.00 92.75 267 ALA A CA 1
ATOM 2070 C C . ALA A 1 267 ? -11.516 -2.629 7.581 1.00 92.75 267 ALA A C 1
ATOM 2072 O O . ALA A 1 267 ? -12.097 -1.847 8.337 1.00 92.75 267 ALA A O 1
ATOM 2073 N N . ALA A 1 268 ? -12.176 -3.505 6.817 1.00 90.38 268 ALA A N 1
ATOM 2074 C CA . ALA A 1 268 ? -13.630 -3.648 6.810 1.00 90.38 268 ALA A CA 1
ATOM 2075 C C . ALA A 1 268 ? -14.216 -3.919 8.209 1.00 90.38 268 ALA A C 1
ATOM 2077 O O . ALA A 1 268 ? -15.324 -3.475 8.507 1.00 90.38 268 ALA A O 1
ATOM 2078 N N . HIS A 1 269 ? -13.456 -4.563 9.105 1.00 90.00 269 HIS A N 1
ATOM 2079 C CA . HIS A 1 269 ? -13.850 -4.785 10.504 1.00 90.00 269 HIS A CA 1
ATOM 2080 C C . HIS A 1 269 ? -13.929 -3.500 11.340 1.00 90.00 269 HIS A C 1
ATOM 2082 O O . HIS A 1 269 ? -14.456 -3.521 12.451 1.00 90.00 269 HIS A O 1
ATOM 2088 N N . GLY A 1 270 ? -13.373 -2.398 10.837 1.00 89.12 270 GLY A N 1
ATOM 2089 C CA . GLY A 1 270 ? -13.440 -1.083 11.460 1.00 89.12 270 GLY A CA 1
ATOM 2090 C C . GLY A 1 270 ? -14.567 -0.192 10.944 1.00 89.12 270 GLY A C 1
ATOM 2091 O O . GLY A 1 270 ? -14.688 0.926 11.447 1.00 89.12 270 GLY A O 1
ATOM 2092 N N . LEU A 1 271 ? -15.352 -0.651 9.960 1.00 89.88 271 LEU A N 1
ATOM 2093 C CA . LEU A 1 271 ? -16.471 0.107 9.398 1.00 89.88 271 LEU A CA 1
ATOM 2094 C C . LEU A 1 271 ? -17.688 0.108 10.338 1.00 89.88 271 LEU A C 1
ATOM 2096 O O . LEU A 1 271 ? -17.926 -0.885 11.029 1.00 89.88 271 LEU A O 1
ATOM 2100 N N . PRO A 1 272 ? -18.510 1.175 10.317 1.00 90.19 272 PRO A N 1
ATOM 2101 C CA . PRO A 1 272 ? -19.769 1.210 11.054 1.00 90.19 272 PRO A CA 1
ATOM 2102 C C . PRO A 1 272 ? -20.684 0.024 10.712 1.00 90.19 272 PRO A C 1
ATOM 2104 O O . PRO A 1 272 ? -20.763 -0.412 9.558 1.00 90.19 272 PRO A O 1
ATOM 2107 N N . GLU A 1 273 ? -21.400 -0.497 11.711 1.00 88.31 273 GLU A N 1
ATOM 2108 C CA . GLU A 1 273 ? -22.383 -1.575 11.517 1.00 88.31 273 GLU A CA 1
ATOM 2109 C C . GLU A 1 273 ? -23.629 -1.089 10.766 1.00 88.31 273 GLU A C 1
ATOM 2111 O O . GLU A 1 273 ? -24.160 -1.818 9.929 1.00 88.31 273 GLU A O 1
ATOM 2116 N N . ASP A 1 274 ? -24.066 0.147 11.037 1.00 90.75 274 ASP A N 1
ATOM 2117 C CA . ASP A 1 274 ? -25.196 0.772 10.350 1.00 90.75 274 ASP A CA 1
ATOM 2118 C C . ASP A 1 274 ? -24.841 1.027 8.868 1.00 90.75 274 ASP A C 1
ATOM 2120 O O . ASP A 1 274 ? -23.873 1.746 8.595 1.00 90.75 274 ASP A O 1
ATOM 2124 N N . PRO A 1 275 ? -25.600 0.465 7.904 1.00 87.69 275 PRO A N 1
ATOM 2125 C CA . PRO A 1 275 ? -25.296 0.583 6.479 1.00 87.69 275 PRO A CA 1
ATOM 2126 C C . PRO A 1 275 ? -25.321 2.022 5.959 1.00 87.69 275 PRO A C 1
ATOM 2128 O O . PRO A 1 275 ? -24.503 2.369 5.113 1.00 87.69 275 PRO A O 1
ATOM 2131 N N . ILE A 1 276 ? -26.226 2.858 6.479 1.00 87.62 276 ILE A N 1
ATOM 2132 C CA . ILE A 1 276 ? -26.384 4.253 6.055 1.00 87.62 276 ILE A CA 1
ATOM 2133 C C . IL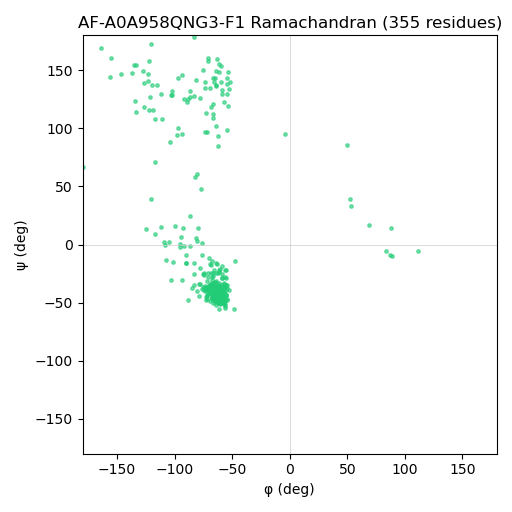E A 1 276 ? -25.203 5.069 6.576 1.00 87.62 276 ILE A C 1
ATOM 2135 O O . ILE A 1 276 ? -24.610 5.852 5.840 1.00 87.62 276 ILE A O 1
ATOM 2139 N N . ILE A 1 277 ? -24.827 4.873 7.844 1.00 88.75 277 ILE A N 1
ATOM 2140 C CA . ILE A 1 277 ? -23.648 5.541 8.413 1.00 88.75 277 ILE A CA 1
ATOM 2141 C C . ILE A 1 277 ? -22.385 5.084 7.683 1.00 88.75 277 ILE A C 1
ATOM 2143 O O . ILE A 1 277 ? -21.531 5.909 7.372 1.00 88.75 277 ILE A O 1
ATOM 2147 N N . ARG A 1 278 ? -22.263 3.787 7.386 1.00 89.06 278 ARG A N 1
ATOM 2148 C CA . ARG A 1 278 ? -21.130 3.229 6.644 1.00 89.06 278 ARG A CA 1
ATOM 2149 C C . ARG A 1 278 ? -20.982 3.863 5.266 1.00 89.06 278 ARG A C 1
ATOM 2151 O O . ARG A 1 278 ? -19.879 4.284 4.939 1.00 89.06 278 ARG A O 1
ATOM 2158 N N . GLU A 1 279 ? -22.059 3.919 4.487 1.00 86.00 279 GLU A N 1
ATOM 2159 C CA . GLU A 1 279 ? -22.066 4.528 3.153 1.00 86.00 279 GLU A CA 1
ATOM 2160 C C . GLU A 1 279 ? -21.604 5.986 3.228 1.00 86.00 279 GLU A C 1
ATOM 2162 O O . GLU A 1 279 ? -20.607 6.339 2.604 1.00 86.00 279 GLU A O 1
ATOM 2167 N N . LYS A 1 280 ? -22.197 6.781 4.128 1.00 86.38 280 LYS A N 1
ATOM 2168 C CA . LYS A 1 280 ? -21.791 8.178 4.340 1.00 86.38 280 LYS A CA 1
ATOM 2169 C C . LYS A 1 280 ? -20.333 8.325 4.766 1.00 86.38 280 LYS A C 1
ATOM 2171 O O . LYS A 1 280 ? -19.649 9.241 4.317 1.00 86.38 280 LYS A O 1
ATOM 2176 N N . VAL A 1 281 ? -19.846 7.455 5.653 1.00 87.06 281 VAL A N 1
ATOM 2177 C CA . VAL A 1 281 ? -18.446 7.478 6.101 1.00 87.06 281 VAL A CA 1
ATOM 2178 C C . VAL A 1 281 ? -17.502 7.202 4.938 1.00 87.06 281 VAL A C 1
ATOM 2180 O O . VAL A 1 281 ? -16.502 7.904 4.820 1.00 87.06 281 VAL A O 1
ATOM 2183 N N . LEU A 1 282 ? -17.811 6.220 4.087 1.00 84.38 282 LEU A N 1
ATOM 2184 C CA . LEU A 1 282 ? -17.011 5.903 2.904 1.00 84.38 282 LEU A CA 1
ATOM 2185 C C . LEU A 1 282 ? -17.025 7.065 1.904 1.00 84.38 282 LEU A C 1
ATOM 2187 O O . LEU A 1 282 ? -15.958 7.550 1.546 1.00 84.38 282 LEU A O 1
ATOM 2191 N N . GLU A 1 283 ? -18.199 7.597 1.557 1.00 81.56 283 GLU A N 1
ATOM 2192 C CA . GLU A 1 283 ? -18.345 8.742 0.640 1.00 81.56 283 GLU A CA 1
ATOM 2193 C C . GLU A 1 283 ? -17.543 9.976 1.079 1.00 81.56 283 GLU A C 1
ATOM 2195 O O . GLU A 1 283 ? -16.949 10.669 0.257 1.00 81.56 283 GLU A O 1
ATOM 2200 N N . HIS A 1 284 ? -17.494 10.255 2.385 1.00 80.06 284 HIS A N 1
ATOM 2201 C CA . HIS A 1 284 ? -16.800 11.430 2.916 1.00 80.06 284 HIS A CA 1
ATOM 2202 C C . HIS A 1 284 ? -15.323 11.174 3.259 1.00 80.06 284 HIS A C 1
ATOM 2204 O O . HIS A 1 284 ? -14.560 12.127 3.475 1.00 80.06 284 HIS A O 1
ATOM 2210 N N . ALA A 1 285 ? -14.901 9.913 3.364 1.00 77.38 285 ALA A N 1
ATOM 2211 C CA . ALA A 1 285 ? -13.511 9.541 3.622 1.00 77.38 285 ALA A CA 1
ATOM 2212 C C . ALA A 1 285 ? -12.721 9.268 2.335 1.00 77.38 285 ALA A C 1
ATOM 2214 O O . ALA A 1 285 ? -11.513 9.525 2.313 1.00 77.38 285 ALA A O 1
ATOM 2215 N N . ASP A 1 286 ? -13.390 8.793 1.285 1.00 69.62 286 ASP A N 1
ATOM 2216 C CA . ASP A 1 286 ? -12.790 8.443 0.004 1.00 69.62 286 ASP A CA 1
ATOM 2217 C C . ASP A 1 286 ? -12.882 9.636 -0.957 1.00 69.62 286 ASP A C 1
ATOM 2219 O O . ASP A 1 286 ? -13.883 9.868 -1.626 1.00 69.62 286 ASP A O 1
ATOM 2223 N N . GLY A 1 287 ? -11.811 10.429 -1.014 1.00 64.75 287 GLY A N 1
ATOM 2224 C CA . GLY A 1 287 ? -11.674 11.533 -1.962 1.00 64.75 287 GLY A CA 1
ATOM 2225 C C . GLY A 1 287 ? -10.275 11.579 -2.567 1.00 64.75 287 GLY A C 1
ATOM 2226 O O . GLY A 1 287 ? -9.288 11.278 -1.896 1.00 64.75 287 GLY A O 1
ATOM 2227 N N . ILE A 1 288 ? -10.162 12.018 -3.825 1.00 55.38 288 ILE A N 1
ATOM 2228 C CA . ILE A 1 288 ? -8.877 12.107 -4.556 1.00 55.38 288 ILE A CA 1
ATOM 2229 C C . ILE A 1 288 ? -7.855 12.974 -3.793 1.00 55.38 288 ILE A C 1
ATOM 2231 O O . ILE A 1 288 ? -6.669 12.655 -3.731 1.00 55.38 288 ILE A O 1
ATOM 2235 N N . GLY A 1 289 ? -8.313 14.051 -3.140 1.00 53.91 289 GLY A N 1
ATOM 2236 C CA . GLY A 1 289 ? -7.459 14.894 -2.291 1.00 53.91 289 GLY A CA 1
ATOM 2237 C C . GLY A 1 289 ? -6.976 14.211 -1.001 1.00 53.91 289 GLY A C 1
ATOM 2238 O O . GLY A 1 289 ? -5.926 14.575 -0.468 1.00 53.91 289 GLY A O 1
ATOM 2239 N N . GLU A 1 290 ? -7.704 13.206 -0.509 1.00 62.00 290 GLU A N 1
ATOM 2240 C CA . GLU A 1 290 ? -7.342 12.432 0.682 1.00 62.00 290 GLU A CA 1
ATOM 2241 C C . GLU A 1 290 ? -6.342 11.309 0.363 1.00 62.00 290 GLU A C 1
ATOM 2243 O O . GLU A 1 290 ? -5.545 10.948 1.230 1.00 62.00 290 GLU A O 1
ATOM 2248 N N . GLU A 1 291 ? -6.287 10.806 -0.876 1.00 61.78 291 GLU A N 1
ATOM 2249 C CA . GLU A 1 291 ? -5.299 9.796 -1.289 1.00 61.78 291 GLU A CA 1
ATOM 2250 C C . GLU A 1 291 ? -3.863 10.350 -1.251 1.00 61.78 291 GLU A C 1
ATOM 2252 O O . GLU A 1 291 ? -2.974 9.741 -0.649 1.00 61.78 291 GLU A O 1
ATOM 2257 N N . GLY A 1 292 ? -3.648 11.564 -1.775 1.00 59.75 292 GLY A N 1
ATOM 2258 C CA . GLY A 1 292 ? -2.353 12.251 -1.685 1.00 59.75 292 GLY A CA 1
ATOM 2259 C C . GLY A 1 292 ? -1.898 12.492 -0.237 1.00 59.75 292 GLY A C 1
ATOM 2260 O O . GLY A 1 292 ? -0.727 12.296 0.094 1.00 59.75 292 GLY A O 1
ATOM 2261 N N . ARG A 1 293 ? -2.828 12.847 0.662 1.00 62.22 293 ARG A N 1
ATOM 2262 C CA . ARG A 1 293 ? -2.562 12.995 2.108 1.00 62.22 293 ARG A CA 1
ATOM 2263 C C . ARG A 1 293 ? -2.233 11.665 2.780 1.00 62.22 293 ARG A C 1
ATOM 2265 O O . ARG A 1 293 ? -1.308 11.590 3.590 1.00 62.22 293 ARG A O 1
ATOM 2272 N N . SER A 1 294 ? -2.984 10.625 2.432 1.00 64.69 294 SER A N 1
ATOM 2273 C CA . SER A 1 294 ? -2.827 9.270 2.956 1.00 64.69 294 SER A CA 1
ATOM 2274 C C . SER A 1 294 ? -1.454 8.694 2.623 1.00 64.69 294 SER A C 1
ATOM 2276 O O . SER A 1 294 ? -0.838 8.072 3.484 1.00 64.69 294 SER A O 1
ATOM 2278 N N . LEU A 1 295 ? -0.925 8.967 1.426 1.00 64.88 295 LEU A N 1
ATOM 2279 C CA . LEU A 1 295 ? 0.429 8.564 1.035 1.00 64.88 295 LEU A CA 1
ATOM 2280 C C . LEU A 1 295 ? 1.514 9.203 1.914 1.00 64.88 295 LEU A C 1
ATOM 2282 O O . LEU A 1 295 ? 2.456 8.522 2.312 1.00 64.88 295 LEU A O 1
ATOM 2286 N N . GLN A 1 296 ? 1.384 10.489 2.254 1.00 62.78 296 GLN A N 1
ATOM 2287 C CA . GLN A 1 296 ? 2.385 11.198 3.062 1.00 62.78 296 GLN A CA 1
ATOM 2288 C C . GLN A 1 296 ? 2.361 10.763 4.530 1.00 62.78 296 GLN A C 1
ATOM 2290 O O . GLN A 1 296 ? 3.400 10.465 5.1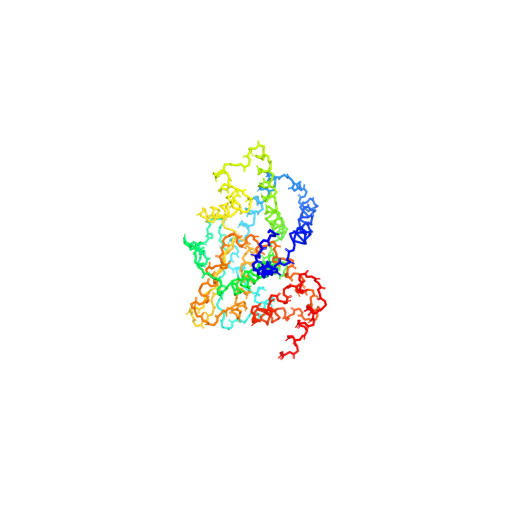21 1.00 62.78 296 GLN A O 1
ATOM 2295 N N . LEU A 1 297 ? 1.169 10.713 5.126 1.00 71.69 297 LEU A N 1
ATOM 2296 C CA . LEU A 1 297 ? 0.996 10.370 6.538 1.00 71.69 297 LEU A CA 1
ATOM 2297 C C . LEU A 1 297 ? 1.160 8.865 6.789 1.00 71.69 297 LEU A C 1
ATOM 2299 O O . LEU A 1 297 ? 1.732 8.447 7.799 1.00 71.69 297 LEU A O 1
ATOM 2303 N N . GLY A 1 298 ? 0.661 8.055 5.860 1.00 76.06 298 GLY A N 1
ATOM 2304 C CA . GLY A 1 298 ? 0.526 6.615 5.999 1.00 76.06 298 GLY A CA 1
ATOM 2305 C C . GLY A 1 298 ? 1.829 5.897 6.288 1.00 76.06 298 GLY A C 1
ATOM 2306 O O . GLY A 1 298 ? 1.872 5.033 7.159 1.00 76.06 298 GLY A O 1
ATOM 2307 N N . ILE A 1 299 ? 2.903 6.282 5.599 1.00 76.00 299 ILE A N 1
ATOM 2308 C CA . ILE A 1 299 ? 4.225 5.654 5.723 1.00 76.00 299 ILE A CA 1
ATOM 2309 C C . ILE A 1 299 ? 4.735 5.781 7.158 1.00 76.00 299 ILE A C 1
ATOM 2311 O O . ILE A 1 299 ? 5.085 4.788 7.791 1.00 76.00 299 ILE A O 1
ATOM 2315 N N . SER A 1 300 ? 4.712 7.003 7.693 1.00 75.62 300 SER A N 1
ATOM 2316 C CA . SER A 1 300 ? 5.182 7.300 9.046 1.00 75.62 300 SER A CA 1
ATOM 2317 C C . SER A 1 300 ? 4.350 6.577 10.106 1.00 75.62 300 SER A C 1
ATOM 2319 O O . SER A 1 300 ? 4.903 5.940 11.008 1.00 75.62 300 SER A O 1
ATOM 2321 N N . LEU A 1 301 ? 3.019 6.617 9.973 1.00 83.88 301 LEU A N 1
ATOM 2322 C CA . LEU A 1 301 ? 2.120 5.912 10.886 1.00 83.88 301 LEU A CA 1
ATOM 2323 C C . LEU A 1 301 ? 2.357 4.400 10.853 1.00 83.88 301 LEU A C 1
ATOM 2325 O O . LEU A 1 301 ? 2.471 3.770 11.904 1.00 83.88 301 LEU A O 1
ATOM 2329 N N . TRP A 1 302 ? 2.474 3.819 9.659 1.00 87.44 302 TRP A N 1
ATOM 2330 C CA . TRP A 1 302 ? 2.695 2.389 9.488 1.00 87.44 302 TRP A CA 1
ATOM 2331 C C . TRP A 1 302 ? 4.053 1.947 10.043 1.00 87.44 302 TRP A C 1
ATOM 2333 O O . TRP A 1 302 ? 4.146 0.924 10.722 1.00 87.44 302 TRP A O 1
ATOM 2343 N N . GLU A 1 303 ? 5.120 2.714 9.817 1.00 84.06 303 GLU A N 1
ATOM 2344 C CA . GLU A 1 303 ? 6.438 2.432 10.393 1.00 84.06 303 GLU A CA 1
ATOM 2345 C C . GLU A 1 303 ? 6.423 2.480 11.920 1.00 84.06 303 GLU A C 1
ATOM 2347 O O . GLU A 1 303 ? 6.959 1.577 12.569 1.00 84.06 303 GLU A O 1
ATOM 2352 N N . LYS A 1 304 ? 5.799 3.512 12.502 1.00 88.50 304 LYS A N 1
ATOM 2353 C CA . LYS A 1 304 ? 5.631 3.631 13.955 1.00 88.50 304 LYS A CA 1
ATOM 2354 C C . LYS A 1 304 ? 4.857 2.438 14.503 1.00 88.50 304 LYS A C 1
ATOM 2356 O O . LYS A 1 304 ? 5.320 1.819 15.455 1.00 88.50 304 LYS A O 1
ATOM 2361 N N . LEU A 1 305 ? 3.750 2.056 13.861 1.00 89.69 305 LEU A N 1
ATOM 2362 C CA . LEU A 1 305 ? 2.955 0.895 14.264 1.00 89.69 305 LEU A CA 1
ATOM 2363 C C . LEU A 1 305 ? 3.791 -0.391 14.242 1.00 89.69 305 LEU A C 1
ATOM 2365 O O . LEU A 1 305 ? 3.809 -1.137 15.219 1.00 89.69 305 LEU A O 1
ATOM 2369 N N . ASN A 1 306 ? 4.541 -0.628 13.165 1.00 85.56 306 ASN A N 1
ATOM 2370 C CA . ASN A 1 306 ? 5.379 -1.821 13.047 1.00 85.56 306 ASN A CA 1
ATOM 2371 C C . ASN A 1 306 ? 6.504 -1.879 14.079 1.00 85.56 306 ASN A C 1
ATOM 2373 O O . ASN A 1 306 ? 6.866 -2.976 14.492 1.00 85.56 306 ASN A O 1
ATOM 2377 N N . LYS A 1 307 ? 7.051 -0.736 14.514 1.00 87.75 307 LYS A N 1
ATOM 2378 C CA . LYS A 1 307 ? 8.075 -0.687 15.572 1.00 87.75 307 LYS A CA 1
ATOM 2379 C C . LYS A 1 307 ? 7.542 -1.136 16.936 1.00 87.75 307 LYS A C 1
ATOM 2381 O O . LYS A 1 307 ? 8.335 -1.548 17.780 1.00 87.75 307 LYS A O 1
ATOM 2386 N N . LEU A 1 308 ? 6.227 -1.082 17.158 1.00 88.00 308 LEU A N 1
ATOM 2387 C CA . LEU A 1 308 ? 5.609 -1.577 18.394 1.00 88.00 308 LEU A CA 1
ATOM 2388 C C . LEU A 1 308 ? 5.532 -3.110 18.439 1.00 88.00 308 LEU A C 1
ATOM 2390 O O . LEU A 1 308 ? 5.511 -3.695 19.528 1.00 88.00 308 LEU A O 1
ATOM 2394 N N . ILE A 1 309 ? 5.519 -3.748 17.266 1.00 84.19 309 ILE A N 1
ATOM 2395 C CA . ILE A 1 309 ? 5.416 -5.195 17.083 1.00 84.19 309 ILE A CA 1
ATOM 2396 C C . ILE A 1 309 ? 6.832 -5.784 17.075 1.00 84.19 309 ILE A C 1
ATOM 2398 O O . ILE A 1 309 ? 7.680 -5.390 16.276 1.00 84.19 309 ILE A O 1
ATOM 2402 N N . SER A 1 310 ? 7.109 -6.728 17.978 1.00 76.44 310 SER A N 1
ATOM 2403 C CA . SER A 1 310 ? 8.434 -7.354 18.067 1.00 76.44 310 SER A CA 1
ATOM 2404 C C . SER A 1 310 ? 8.784 -8.136 16.793 1.00 76.44 310 SER A C 1
ATOM 2406 O O . SER A 1 310 ? 7.909 -8.557 16.035 1.00 76.44 310 SER A O 1
ATOM 2408 N N . ALA A 1 311 ? 10.079 -8.386 16.571 1.00 66.06 311 ALA A N 1
ATOM 2409 C CA . ALA A 1 311 ? 10.551 -9.184 15.434 1.00 66.06 311 ALA A CA 1
ATOM 2410 C C . ALA A 1 311 ? 9.979 -10.618 15.426 1.00 66.06 311 ALA A C 1
ATOM 2412 O O . ALA A 1 311 ? 9.771 -11.204 14.368 1.00 66.06 311 ALA A O 1
ATOM 2413 N N . GLU A 1 312 ? 9.679 -11.164 16.603 1.00 65.75 312 GLU A N 1
ATOM 2414 C CA . GLU A 1 312 ? 9.038 -12.472 16.776 1.00 65.75 312 GLU A CA 1
ATOM 2415 C C . GLU A 1 312 ? 7.538 -12.430 16.430 1.00 65.75 312 GLU A C 1
ATOM 2417 O O . GLU A 1 312 ? 6.964 -13.436 16.026 1.00 65.75 312 GLU A O 1
ATOM 2422 N N . GLY A 1 313 ? 6.910 -11.254 16.529 1.00 69.44 313 GLY A N 1
ATOM 2423 C CA . GLY A 1 313 ? 5.500 -11.010 16.223 1.00 69.44 313 GLY A CA 1
ATOM 2424 C C . GLY A 1 313 ? 5.231 -10.542 14.792 1.00 69.44 313 GLY A C 1
ATOM 2425 O O . GLY A 1 313 ? 4.139 -10.059 14.512 1.00 69.44 313 GLY A O 1
ATOM 2426 N N . VAL A 1 314 ? 6.191 -10.652 13.866 1.00 68.88 314 VAL A N 1
ATOM 2427 C CA . VAL A 1 314 ? 6.042 -10.146 12.485 1.00 68.88 314 VAL A CA 1
ATOM 2428 C C . VAL A 1 314 ? 4.825 -10.741 11.767 1.00 68.88 314 VAL A C 1
ATOM 2430 O O . VAL A 1 314 ? 4.132 -10.013 11.059 1.00 68.88 314 VAL A O 1
ATOM 2433 N N . GLY A 1 315 ? 4.521 -12.022 11.997 1.00 75.69 315 GLY A N 1
ATOM 2434 C CA . GLY A 1 315 ? 3.328 -12.682 11.450 1.00 75.69 315 GLY A CA 1
ATOM 2435 C C . GLY A 1 315 ? 2.002 -12.210 12.062 1.00 75.69 315 GLY A C 1
ATOM 2436 O O . GLY A 1 315 ? 0.944 -12.503 11.521 1.00 75.69 315 GLY A O 1
ATOM 2437 N N . LEU A 1 316 ? 2.041 -11.453 13.164 1.00 83.44 316 LEU A N 1
ATOM 2438 C CA . LEU A 1 316 ? 0.860 -10.932 13.857 1.00 83.44 316 LEU A CA 1
ATOM 2439 C C . LEU A 1 316 ? 0.459 -9.535 13.373 1.00 83.44 316 LEU A C 1
ATOM 2441 O O . LEU A 1 316 ? -0.529 -8.992 13.853 1.00 83.44 316 LEU A O 1
ATOM 2445 N N . ARG A 1 317 ? 1.191 -8.929 12.428 1.00 86.19 317 ARG A N 1
ATOM 2446 C CA . ARG A 1 317 ? 0.875 -7.584 11.914 1.00 86.19 317 ARG A CA 1
ATOM 2447 C C . ARG A 1 317 ? -0.546 -7.461 11.350 1.00 86.19 317 ARG A C 1
ATOM 2449 O O . ARG A 1 317 ? -1.209 -6.498 11.734 1.00 86.19 317 ARG A O 1
ATOM 2456 N N . PRO A 1 318 ? -1.048 -8.399 10.515 1.00 87.88 318 PRO A N 1
ATOM 2457 C CA . PRO A 1 318 ? -2.433 -8.349 10.043 1.00 87.88 318 PRO A CA 1
ATOM 2458 C C . PRO A 1 318 ? -3.435 -8.387 11.203 1.00 87.88 318 PRO A C 1
ATOM 2460 O O . PRO A 1 318 ? -4.365 -7.589 11.239 1.00 87.88 318 PRO A O 1
ATOM 2463 N N . TYR A 1 319 ? -3.183 -9.242 12.200 1.00 89.62 319 TYR A N 1
ATOM 2464 C CA . TYR A 1 319 ? -4.021 -9.365 13.392 1.00 89.62 319 TYR A CA 1
ATOM 2465 C C . TYR A 1 319 ? -4.015 -8.088 14.248 1.00 89.62 319 TYR A C 1
ATOM 2467 O O . TYR A 1 319 ? -5.070 -7.577 14.608 1.00 89.62 319 TYR A O 1
ATOM 2475 N N . VAL A 1 320 ? -2.841 -7.519 14.541 1.00 91.06 320 VAL A N 1
ATOM 2476 C CA . VAL A 1 320 ? -2.728 -6.255 15.289 1.00 91.06 320 VAL A CA 1
ATOM 2477 C C . VAL A 1 320 ? -3.452 -5.130 14.554 1.00 91.06 320 VAL A C 1
ATOM 2479 O O . VAL A 1 320 ? -4.168 -4.354 15.186 1.00 91.06 320 VAL A O 1
ATOM 2482 N N . PHE A 1 321 ? -3.305 -5.056 13.229 1.00 93.56 321 PHE A N 1
ATOM 2483 C CA . PHE A 1 321 ? -4.020 -4.078 12.419 1.00 93.56 321 PHE A CA 1
ATOM 2484 C C . PHE A 1 321 ? -5.540 -4.263 12.530 1.00 93.56 321 PHE A C 1
ATOM 2486 O O . PHE A 1 321 ? -6.233 -3.292 12.823 1.00 93.56 321 PHE A O 1
ATOM 2493 N N . GLU A 1 322 ? -6.045 -5.496 12.415 1.00 93.44 322 GLU A N 1
ATOM 2494 C CA . GLU A 1 322 ? -7.464 -5.826 12.613 1.00 93.44 322 GLU A CA 1
ATOM 2495 C C . GLU A 1 322 ? -7.988 -5.357 13.981 1.00 93.44 322 GLU A C 1
ATOM 2497 O O . GLU A 1 322 ? -9.034 -4.713 14.080 1.00 93.44 322 GLU A O 1
ATOM 2502 N N . GLN A 1 323 ? -7.246 -5.641 15.053 1.00 93.44 323 GLN A N 1
ATOM 2503 C CA . GLN A 1 323 ? -7.648 -5.258 16.404 1.00 93.44 323 GLN A CA 1
ATOM 2504 C C . GLN A 1 323 ? -7.685 -3.738 16.590 1.00 93.44 323 GLN A C 1
ATOM 2506 O O . GLN A 1 323 ? -8.582 -3.215 17.252 1.00 93.44 323 GLN A O 1
ATOM 2511 N N . ILE A 1 324 ? -6.739 -3.016 15.986 1.00 93.81 324 ILE A N 1
ATOM 2512 C CA . ILE A 1 324 ? -6.698 -1.553 16.047 1.00 93.81 324 ILE A CA 1
ATOM 2513 C C . ILE A 1 324 ? -7.885 -0.950 15.293 1.00 93.81 324 ILE A C 1
ATOM 2515 O O . ILE A 1 324 ? -8.559 -0.079 15.840 1.00 93.81 324 ILE A O 1
ATOM 2519 N N . VAL A 1 325 ? -8.184 -1.405 14.071 1.00 94.69 325 VAL A N 1
ATOM 2520 C CA . VAL A 1 325 ? -9.289 -0.827 13.281 1.00 94.69 325 VAL A CA 1
ATOM 2521 C C . VAL A 1 325 ? -10.662 -1.092 13.906 1.00 94.69 325 VAL A C 1
ATOM 2523 O O . VAL A 1 325 ? -11.564 -0.269 13.753 1.00 94.69 325 VAL A O 1
ATOM 2526 N N . ARG A 1 326 ? -10.817 -2.179 14.674 1.00 94.94 326 ARG A N 1
ATOM 2527 C CA . ARG A 1 326 ? -12.039 -2.495 15.438 1.00 94.94 326 ARG A CA 1
ATOM 2528 C C . ARG A 1 326 ? -12.297 -1.556 16.620 1.00 94.94 326 ARG A C 1
ATOM 2530 O O . ARG A 1 326 ? -13.410 -1.537 17.141 1.00 94.94 326 ARG A O 1
ATOM 2537 N N . LEU A 1 327 ? -11.305 -0.788 17.076 1.00 93.88 327 LEU A N 1
ATOM 2538 C CA . LEU A 1 327 ? -11.503 0.146 18.185 1.00 93.88 327 LEU A CA 1
ATOM 2539 C C . LEU A 1 327 ? -12.588 1.186 17.835 1.00 93.88 327 LEU A C 1
ATOM 2541 O O . LEU A 1 327 ? -12.589 1.705 16.716 1.00 93.88 327 LEU A O 1
ATOM 2545 N N . PRO A 1 328 ? -13.475 1.553 18.781 1.00 93.69 328 PRO A N 1
ATOM 2546 C CA . PRO A 1 328 ? -14.335 2.728 18.633 1.00 93.69 328 PRO A CA 1
ATOM 2547 C C . PRO A 1 328 ? -13.500 3.968 18.316 1.00 93.69 328 PRO A C 1
ATOM 2549 O O . PRO A 1 328 ? -12.351 4.056 18.772 1.00 93.69 328 PRO A O 1
ATOM 2552 N N . HIS A 1 329 ? -14.054 4.913 17.553 1.00 91.06 329 HIS A N 1
ATOM 2553 C CA . HIS A 1 329 ? -13.275 6.029 17.018 1.00 91.06 329 HIS A CA 1
ATOM 2554 C C . HIS A 1 329 ? -12.496 6.791 18.102 1.00 91.06 329 HIS A C 1
ATOM 2556 O O . HIS A 1 329 ? -11.318 7.061 17.906 1.00 91.06 329 HIS A O 1
ATOM 2562 N N . GLU A 1 330 ? -13.049 7.011 19.299 1.00 91.88 330 GLU A N 1
ATOM 2563 C CA . GLU A 1 330 ? -12.348 7.713 20.383 1.00 91.88 330 GLU A CA 1
ATOM 2564 C C . GLU A 1 330 ? -11.106 6.963 20.874 1.00 91.88 330 GLU A C 1
ATOM 2566 O O . GLU A 1 330 ? -10.066 7.569 21.141 1.00 91.88 330 GLU A O 1
ATOM 2571 N N . ARG A 1 331 ? -11.196 5.633 20.991 1.00 94.06 331 ARG A N 1
ATOM 2572 C CA . ARG A 1 331 ? -10.057 4.795 21.395 1.00 94.06 331 ARG A CA 1
ATOM 2573 C C . ARG A 1 331 ? -9.030 4.687 20.279 1.00 94.06 331 ARG A C 1
ATOM 2575 O O . ARG A 1 331 ? -7.835 4.689 20.563 1.00 94.06 331 ARG A O 1
ATOM 2582 N N . PHE A 1 332 ? -9.492 4.611 19.034 1.00 93.19 332 PHE A N 1
ATOM 2583 C CA . PHE A 1 332 ? -8.627 4.621 17.862 1.00 93.19 332 PHE A CA 1
ATOM 2584 C C . PHE A 1 332 ? -7.830 5.930 17.783 1.00 93.19 332 PHE A C 1
ATOM 2586 O O . PHE A 1 332 ? -6.607 5.888 17.689 1.00 93.19 332 PHE A O 1
ATOM 2593 N N . HIS A 1 333 ? -8.486 7.089 17.898 1.00 90.12 333 HIS A N 1
ATOM 2594 C CA . HIS A 1 333 ? -7.816 8.394 17.877 1.00 90.12 333 HIS A CA 1
ATOM 2595 C C . HIS A 1 333 ? -6.818 8.535 19.024 1.00 90.12 333 HIS A C 1
ATOM 2597 O O . HIS A 1 333 ? -5.669 8.885 18.778 1.00 90.12 333 HIS A O 1
ATOM 2603 N N . ALA A 1 334 ? -7.200 8.150 20.246 1.00 91.19 334 ALA A N 1
ATOM 2604 C CA . ALA A 1 334 ? -6.281 8.159 21.384 1.00 91.19 334 ALA A CA 1
ATOM 2605 C C . ALA A 1 334 ? -5.051 7.258 21.159 1.00 91.19 334 ALA A C 1
ATOM 2607 O O . ALA A 1 334 ? -3.950 7.587 21.603 1.00 91.19 334 ALA A O 1
ATOM 2608 N N . PHE A 1 335 ? -5.215 6.123 20.471 1.00 93.00 335 PHE A N 1
ATOM 2609 C CA . PHE A 1 335 ? -4.092 5.277 20.072 1.00 93.00 335 PHE A CA 1
ATOM 2610 C C . PHE A 1 335 ? -3.207 5.957 19.018 1.00 93.00 335 PHE A C 1
ATOM 2612 O O . PHE A 1 335 ? -1.988 5.960 19.177 1.00 93.00 335 PHE A O 1
ATOM 2619 N N . ILE A 1 336 ? -3.791 6.565 17.980 1.00 88.12 336 ILE A N 1
ATOM 2620 C CA . ILE A 1 336 ? -3.039 7.292 16.946 1.00 88.12 336 ILE A CA 1
ATOM 2621 C C . ILE A 1 336 ? -2.259 8.468 17.546 1.00 88.12 336 ILE A C 1
ATOM 2623 O O . ILE A 1 336 ? -1.088 8.638 17.214 1.00 88.12 336 ILE A O 1
ATOM 2627 N N . ASP A 1 337 ? -2.840 9.221 18.481 1.00 85.12 337 ASP A N 1
ATOM 2628 C CA . ASP A 1 337 ? -2.148 10.316 19.171 1.00 85.12 337 ASP A CA 1
ATOM 2629 C C . ASP A 1 337 ? -0.912 9.807 19.926 1.00 85.12 337 ASP A C 1
ATOM 2631 O O . ASP A 1 337 ? 0.189 10.354 19.795 1.00 85.12 337 ASP A O 1
ATOM 2635 N N . LYS A 1 338 ? -1.063 8.703 20.670 1.00 89.00 338 LYS A N 1
ATOM 2636 C CA . LYS A 1 338 ? 0.050 8.033 21.361 1.00 89.00 338 LYS A CA 1
ATOM 2637 C C . LYS A 1 338 ? 1.105 7.532 20.376 1.00 89.00 338 LYS A C 1
ATOM 2639 O O . LYS A 1 338 ? 2.297 7.655 20.641 1.00 89.00 338 LYS A O 1
ATOM 2644 N N . LEU A 1 339 ? 0.677 6.987 19.239 1.00 87.25 339 LEU A N 1
ATOM 2645 C CA . LEU A 1 339 ? 1.561 6.473 18.199 1.00 87.25 339 LEU A CA 1
ATOM 2646 C C . LEU A 1 339 ? 2.403 7.590 17.570 1.00 87.25 339 LEU A C 1
ATOM 2648 O O . LEU A 1 339 ? 3.619 7.458 17.440 1.00 87.25 339 LEU A O 1
ATOM 2652 N N . VAL A 1 340 ? 1.772 8.705 17.197 1.00 82.88 340 VAL A N 1
ATOM 2653 C CA . VAL A 1 340 ? 2.456 9.841 16.563 1.00 82.88 340 VAL A CA 1
ATOM 2654 C C . VAL A 1 340 ? 3.461 10.474 17.520 1.00 82.88 340 VAL A C 1
ATOM 2656 O O . VAL A 1 340 ? 4.580 10.775 17.101 1.00 82.88 340 VAL A O 1
ATOM 2659 N N . THR A 1 341 ? 3.096 10.608 18.797 1.00 83.44 341 THR A N 1
ATOM 2660 C CA . THR A 1 341 ? 3.932 11.213 19.847 1.00 83.44 341 THR A CA 1
ATOM 2661 C C . THR A 1 341 ? 4.997 10.279 20.434 1.00 83.44 341 THR A C 1
ATOM 2663 O O . THR A 1 341 ? 5.706 10.685 21.352 1.00 83.44 341 THR A O 1
ATOM 2666 N N . ASP A 1 342 ? 5.133 9.049 19.918 1.00 84.44 342 ASP A N 1
ATOM 2667 C CA . ASP A 1 342 ? 6.035 8.013 20.450 1.00 84.44 342 ASP A CA 1
ATOM 2668 C C . ASP A 1 342 ? 5.820 7.751 21.957 1.00 84.44 342 ASP A C 1
ATOM 2670 O O . ASP A 1 342 ? 6.750 7.440 22.705 1.00 84.44 342 ASP A O 1
ATOM 2674 N N . HIS A 1 343 ? 4.573 7.880 22.420 1.00 89.62 343 HIS A N 1
ATOM 2675 C CA . HIS A 1 343 ? 4.222 7.682 23.820 1.00 89.62 343 HIS A CA 1
ATOM 2676 C C . HIS A 1 343 ? 4.350 6.192 24.200 1.00 89.62 343 HIS A C 1
ATOM 2678 O O . HIS A 1 343 ? 3.833 5.336 23.474 1.00 89.62 343 HIS A O 1
ATOM 2684 N N . PRO A 1 344 ? 4.962 5.838 25.350 1.00 86.81 344 PRO A N 1
ATOM 2685 C CA . PRO A 1 344 ? 5.197 4.440 25.738 1.00 86.81 344 PRO A CA 1
ATOM 2686 C C . PRO A 1 344 ? 3.917 3.587 25.794 1.00 86.81 344 PRO A C 1
ATOM 2688 O O . PRO A 1 344 ? 3.927 2.430 25.377 1.00 86.81 344 PRO A O 1
ATOM 2691 N N . ASP A 1 345 ? 2.792 4.170 26.214 1.00 89.88 345 ASP A N 1
ATOM 2692 C CA . ASP A 1 345 ? 1.470 3.525 26.208 1.00 89.88 345 ASP A CA 1
ATOM 2693 C C . ASP A 1 345 ? 1.004 2.998 24.840 1.00 89.88 345 ASP A C 1
ATOM 2695 O O . ASP A 1 345 ? 0.109 2.149 24.784 1.00 89.88 345 ASP A O 1
ATOM 2699 N N . ALA A 1 346 ? 1.546 3.504 23.724 1.00 88.25 346 ALA A N 1
ATOM 2700 C CA . ALA A 1 346 ? 1.221 2.962 22.406 1.00 88.25 346 ALA A CA 1
ATOM 2701 C C . ALA A 1 346 ? 1.614 1.478 22.342 1.00 88.25 346 ALA A C 1
ATOM 2703 O O . ALA A 1 346 ? 0.835 0.641 21.881 1.00 88.25 346 ALA A O 1
ATOM 2704 N N . LYS A 1 347 ? 2.783 1.136 22.902 1.00 88.94 347 LYS A N 1
ATOM 2705 C CA . LYS A 1 347 ? 3.240 -0.249 23.012 1.00 88.94 347 LYS A CA 1
ATOM 2706 C C . LYS A 1 347 ? 2.375 -1.062 23.971 1.00 88.94 347 LYS A C 1
ATOM 2708 O O . LYS A 1 347 ? 2.011 -2.183 23.639 1.00 88.94 347 LYS A O 1
ATOM 2713 N N . GLU A 1 348 ? 2.002 -0.498 25.118 1.00 88.06 348 GLU A N 1
ATOM 2714 C CA . GLU A 1 348 ? 1.126 -1.189 26.073 1.00 88.06 348 GLU A CA 1
ATOM 2715 C C . GLU A 1 348 ? -0.232 -1.538 25.450 1.00 88.06 348 GLU A C 1
ATOM 2717 O O . GLU A 1 348 ? -0.745 -2.635 25.667 1.00 88.06 348 GLU A O 1
ATOM 2722 N N . THR A 1 349 ? -0.773 -0.640 24.622 1.00 87.81 349 THR A N 1
ATOM 2723 C CA . THR A 1 349 ? -2.015 -0.875 23.877 1.00 87.81 349 THR A CA 1
ATOM 2724 C C . THR A 1 349 ? -1.865 -2.073 22.938 1.00 87.81 349 THR A C 1
ATOM 2726 O O . THR A 1 349 ? -2.675 -2.994 22.999 1.00 87.81 349 THR A O 1
ATOM 2729 N N . VAL A 1 350 ? -0.804 -2.113 22.123 1.00 88.06 350 VAL A N 1
ATOM 2730 C CA . VAL A 1 350 ? -0.529 -3.246 21.217 1.00 88.06 350 VAL A CA 1
ATOM 2731 C C . VAL A 1 350 ? -0.323 -4.547 21.997 1.00 88.06 350 VAL A C 1
ATOM 2733 O O . VAL A 1 350 ? -0.932 -5.565 21.671 1.00 88.06 350 VAL A O 1
ATOM 2736 N N . ASP A 1 351 ? 0.474 -4.520 23.066 1.00 87.50 351 ASP A N 1
ATOM 2737 C CA . ASP A 1 351 ? 0.748 -5.701 23.887 1.00 87.50 351 ASP A CA 1
ATOM 2738 C C . ASP A 1 351 ? -0.527 -6.213 24.592 1.00 87.50 351 ASP A C 1
ATOM 2740 O O . ASP A 1 351 ? -0.676 -7.415 24.804 1.00 87.50 351 ASP A O 1
ATOM 2744 N N . ALA A 1 352 ? -1.464 -5.328 24.953 1.00 86.81 352 ALA A N 1
ATOM 2745 C CA . ALA A 1 352 ? -2.758 -5.711 25.515 1.00 86.81 352 ALA A CA 1
ATOM 2746 C C . ALA A 1 352 ? -3.666 -6.392 24.481 1.00 86.81 352 ALA A C 1
ATOM 2748 O O . ALA A 1 352 ? -4.290 -7.400 24.810 1.00 86.81 352 ALA A O 1
ATOM 2749 N N . LEU A 1 353 ? -3.701 -5.892 23.240 1.00 85.06 353 LEU A N 1
ATOM 2750 C CA . LEU A 1 353 ? -4.458 -6.509 22.142 1.00 85.06 353 LEU A CA 1
ATOM 2751 C C . LEU A 1 353 ? -3.938 -7.917 21.813 1.00 85.06 353 LEU A C 1
ATOM 2753 O O . LEU A 1 353 ? -4.727 -8.826 21.567 1.00 85.06 353 LEU A O 1
ATOM 2757 N N . LEU A 1 354 ? -2.619 -8.119 21.882 1.00 81.44 354 LEU A N 1
ATOM 2758 C CA . LEU A 1 354 ? -1.976 -9.419 21.660 1.00 81.44 354 LEU A CA 1
ATOM 2759 C C . LEU A 1 354 ? -2.220 -10.441 22.782 1.00 81.44 354 LEU A C 1
ATOM 2761 O O . LEU A 1 354 ? -2.126 -11.638 22.540 1.00 81.44 354 LEU A O 1
ATOM 2765 N N . ARG A 1 355 ? -2.515 -9.996 24.011 1.00 79.50 355 ARG A N 1
ATOM 2766 C CA . ARG A 1 355 ? -2.857 -10.890 25.136 1.00 79.50 355 ARG A CA 1
ATOM 2767 C C . ARG A 1 355 ? -4.326 -11.317 25.155 1.00 79.50 355 ARG A C 1
ATOM 2769 O O . ARG A 1 355 ? -4.674 -12.204 25.929 1.00 79.50 355 ARG A O 1
ATOM 2776 N N . ALA A 1 356 ? -5.182 -10.623 24.407 1.00 67.19 356 ALA A N 1
ATOM 2777 C CA . ALA A 1 356 ? -6.623 -10.863 24.383 1.00 67.19 356 ALA A CA 1
ATOM 2778 C C . ALA A 1 356 ? -7.060 -11.885 23.312 1.00 67.19 356 ALA A C 1
ATOM 2780 O O . ALA A 1 356 ? -8.183 -12.381 23.401 1.00 67.19 356 ALA A O 1
ATOM 2781 N N . SER A 1 357 ? -6.190 -12.192 22.338 1.00 57.97 357 SER A N 1
ATOM 2782 C CA . SER A 1 357 ? -6.244 -13.391 21.473 1.00 57.97 357 SER A CA 1
ATOM 2783 C C . SER A 1 357 ? -5.719 -14.619 22.182 1.00 57.97 357 SER A C 1
ATOM 2785 O O . SER A 1 357 ? -6.274 -15.708 21.921 1.00 57.97 357 SER A O 1
#

Foldseek 3Di:
DDDDDDDDDPPPPPPDPPDPPDPVLLVVLLVVVQVVLQVCCCPQVVDRLLDVVVLVVLLVVLLVVQLVQDVVVFVVLQVQLVVLLCVQLVPDPPQEAEAFGADAQLGADDDPLQFDQPPDDDPCVVLVLLLVLVLLLLLQLLQQLVVLLQSVVVGDCVSDDPPSSSSSVSNCSSVVNVLVSLLVVLCVVVVVVVVDDDDDPVVVVVCVCSVSLNVVLVVLVVCVVSRRDQKAWDWDPPDSGIYIYIYGNGSSRSSSRVNSRSSVVLLVLLADPDPVSRVVSSSSNRGSSSNSVSNSNNNLLNVLLVVLADPVCSNCVSVLSSLLSNDDSVVNVVLSVCSSVVNPVVSVVSVVSVVVD

Sequence (357 aa):
MPDQEPGRTPSHRLTDDRSHLTNETFKGLIAVSKEGLERSIREELGINPKNPIELSATLMRVMREISAHDLPRARSLESAAERLVREDLVMPKEGVVVEAHLASFGEVPRIAGDAAEPEEPEDVSAIAGEISKRRLINALIQGGARKGQYLYHLAEPTETAPGIREKYRAFWLINDYEYFLFQDLLEGAVLERADIPPQDPVIQGLEGLLGGRGLMKEIMALGDQIGLRAGKVSVDYSGEFAKIVAYGISFPVLCHELYKGGLELIAAHGLPEDPIIREKVLEHADGIGEEGRSLQLGISLWEKLNKLISAEGVGLRPYVFEQIVRLPHERFHAFIDKLVTDHPDAKETVDALLRAS

pLDDT: mean 76.07, std 19.97, range [24.83, 97.75]